Protein 4PW0 (pdb70)

Solvent-accessible surface area: 11228 Å² total

Foldseek 3Di:
DALQPFAWDWDAFPRKIKTKTKAADADQAEEEEADAQQDDSLLDQRLQRRLQNPVHIYMYIDFDQFWPIYDFAAQALVVLVRVVRVCVRVVRDEYAYEAAASGLANVLVCVPRVSHAEYEYALYFAFAAPLLLCVVVLVVVCVDDDLVSQCSQWAFDDPLTSVLSVVRVVSSVSNDPNDTGTTDPRNNNSSSSHSSNSRHPDDPDFLQPNAHAYEYEFEPEASHPVRSVVSVVRHPHYDYDYHYRTYSNRCSSPVVVVSVVVSCVVVPD

Structure (mmCIF, N/CA/C/O backbone):
data_4PW0
#
_entry.id   4PW0
#
_cell.length_a   110.380
_cell.length_b   110.380
_cell.length_c   59.184
_cell.angle_alpha   90.000
_cell.angle_beta   90.000
_cell.angle_gamma   120.000
#
_symmetry.space_group_name_H-M   'P 62'
#
loop_
_entity.id
_entity.type
_entity.pdbx_description
1 polymer 'Alpha/beta hydrolase fold protein'
2 non-polymer 'CHLORIDE ION'
3 water water
#
loop_
_atom_site.group_PDB
_atom_site.id
_atom_site.type_symbol
_atom_site.label_atom_id
_atom_site.label_alt_id
_atom_site.label_comp_id
_atom_site.label_asym_id
_atom_site.label_entity_id
_atom_site.label_seq_id
_atom_site.pdbx_PDB_ins_code
_atom_site.Cartn_x
_atom_site.Cartn_y
_atom_site.Cartn_z
_atom_site.occupancy
_atom_site.B_iso_or_equiv
_atom_site.auth_seq_id
_atom_site.auth_comp_id
_atom_site.auth_asym_id
_atom_site.auth_atom_id
_atom_site.pdbx_PDB_model_num
ATOM 1 N N A ASN A 1 9 ? 72.217 30.252 18.839 0.60 46.55 6 ASN A N 1
ATOM 2 N N B ASN A 1 9 ? 71.589 30.494 18.388 0.40 41.72 6 ASN A N 1
ATOM 3 C CA A ASN A 1 9 ? 70.909 30.339 19.525 0.60 34.38 6 ASN A CA 1
ATOM 4 C CA B ASN A 1 9 ? 70.896 30.182 19.668 0.40 35.69 6 ASN A CA 1
ATOM 5 C C . ASN A 1 9 ? 70.985 31.326 20.699 1.00 32.63 6 ASN A C 1
ATOM 6 O O . ASN A 1 9 ? 72.015 31.483 21.397 1.00 31.12 6 ASN A O 1
ATOM 15 N N . ASP A 1 10 ? 69.891 32.035 20.861 1.00 32.67 7 ASP A N 1
ATOM 16 C CA . ASP A 1 10 ? 69.769 32.979 21.943 1.00 27.04 7 ASP A CA 1
ATOM 17 C C . ASP A 1 10 ? 68.935 32.393 23.058 1.00 22.47 7 ASP A C 1
ATOM 18 O O . ASP A 1 10 ? 68.538 31.225 23.040 1.00 21.61 7 ASP A O 1
ATOM 23 N N . HIS A 1 11 ? 68.708 33.196 24.107 1.00 19.30 8 HIS A N 1
ATOM 24 C CA . HIS A 1 11 ? 68.024 32.663 25.252 1.00 19.29 8 HIS A CA 1
ATOM 25 C C . HIS A 1 11 ? 66.635 32.112 24.902 1.00 18.75 8 HIS A C 1
ATOM 26 O O . HIS A 1 11 ? 66.206 31.059 25.371 1.00 19.98 8 HIS A O 1
ATOM 33 N N . ALA A 1 12 ? 65.882 32.836 24.071 1.00 20.18 9 ALA A N 1
ATOM 34 C CA . ALA A 1 12 ? 64.531 32.424 23.756 1.00 21.68 9 ALA A CA 1
ATOM 35 C C . ALA A 1 12 ? 64.489 31.162 22.888 1.00 20.82 9 ALA A C 1
ATOM 36 O O . ALA A 1 12 ? 63.561 30.395 23.021 1.00 22.97 9 ALA A O 1
ATOM 38 N N . THR A 1 13 ? 65.508 30.956 22.035 1.00 20.66 10 THR A N 1
ATOM 39 C CA . THR A 1 13 ? 65.447 29.892 21.029 1.00 21.46 10 THR A CA 1
ATOM 40 C C . THR A 1 13 ? 66.305 28.669 21.312 1.00 22.52 10 THR A C 1
ATOM 41 O O . THR A 1 13 ? 66.079 27.616 20.699 1.00 24.35 10 THR A O 1
ATOM 45 N N . ALA A 1 14 ? 67.253 28.746 22.250 1.00 21.79 11 ALA A N 1
ATOM 46 C CA . ALA A 1 14 ? 68.139 27.616 22.489 1.00 22.42 11 ALA A CA 1
ATOM 47 C C . ALA A 1 14 ? 67.306 26.410 22.998 1.00 21.51 11 ALA A C 1
ATOM 48 O O . ALA A 1 14 ? 66.585 26.518 23.967 1.00 22.31 11 ALA A O 1
ATOM 50 N N . PRO A 1 15 ? 67.428 25.208 22.350 1.00 22.05 12 PRO A N 1
ATOM 51 C CA . PRO A 1 15 ? 66.620 24.115 22.805 1.00 22.56 12 PRO A CA 1
ATOM 52 C C . PRO A 1 15 ? 67.132 23.591 24.123 1.00 22.91 12 PRO A C 1
ATOM 53 O O . PRO A 1 15 ? 68.356 23.636 24.372 1.00 25.72 12 PRO A O 1
ATOM 57 N N . THR A 1 16 ? 66.219 23.064 24.924 1.00 23.22 13 THR A N 1
ATOM 58 C CA . THR A 1 16 ? 66.615 22.321 26.098 1.00 22.92 13 THR A CA 1
ATOM 59 C C . THR A 1 16 ? 67.199 20.978 25.628 1.00 26.30 13 THR A C 1
ATOM 60 O O . THR A 1 16 ? 66.570 20.224 24.890 1.00 31.11 13 THR A O 1
ATOM 64 N N . GLN A 1 17 ? 68.435 20.734 26.028 1.00 24.06 14 GLN A N 1
ATOM 65 C CA . GLN A 1 17 ? 69.175 19.519 25.735 1.00 24.12 14 GLN A CA 1
ATOM 66 C C . GLN A 1 17 ? 69.305 18.674 26.990 1.00 27.01 14 GLN A C 1
ATOM 67 O O . GLN A 1 17 ? 69.099 19.155 28.116 1.00 24.66 14 GLN A O 1
ATOM 73 N N . TYR A 1 18 ? 69.601 17.398 26.796 1.00 25.63 15 TYR A N 1
ATOM 74 C CA . TYR A 1 18 ? 69.656 16.467 27.892 1.00 26.04 15 TYR A CA 1
ATOM 75 C C . TYR A 1 18 ? 70.878 15.606 27.717 1.00 27.06 15 TYR A C 1
ATOM 76 O O . TYR A 1 18 ? 71.244 15.208 26.578 1.00 30.76 15 TYR A O 1
ATOM 85 N N . ILE A 1 19 ? 71.518 15.301 28.835 1.00 25.90 16 ILE A N 1
ATOM 86 C CA . ILE A 1 19 ? 72.663 14.388 28.853 1.00 26.20 16 ILE A CA 1
ATOM 87 C C . ILE A 1 19 ? 72.581 13.466 30.056 1.00 26.91 16 ILE A C 1
ATOM 88 O O . ILE A 1 19 ? 72.326 13.914 31.184 1.00 26.12 16 ILE A O 1
ATOM 93 N N . GLU A 1 20 ? 72.743 12.159 29.804 1.00 27.90 17 GLU A N 1
ATOM 94 C CA A GLU A 1 20 ? 72.655 11.149 30.843 0.50 28.51 17 GLU A CA 1
ATOM 95 C CA B GLU A 1 20 ? 72.656 11.177 30.877 0.50 27.98 17 GLU A CA 1
ATOM 96 C C . GLU A 1 20 ? 74.058 10.895 31.383 1.00 27.56 17 GLU A C 1
ATOM 97 O O . GLU A 1 20 ? 74.998 10.632 30.600 1.00 32.13 17 GLU A O 1
ATOM 108 N N . VAL A 1 21 ? 74.207 10.999 32.709 1.00 27.96 18 VAL A N 1
ATOM 109 C CA . VAL A 1 21 ? 75.508 10.933 33.390 1.00 29.43 18 VAL A CA 1
ATOM 110 C C . VAL A 1 21 ? 75.357 10.140 34.693 1.00 30.18 18 VAL A C 1
ATOM 111 O O . VAL A 1 21 ? 74.611 10.561 35.574 1.00 30.00 18 VAL A O 1
ATOM 115 N N . ASN A 1 22 ? 75.982 8.969 34.820 1.00 33.38 19 ASN A N 1
ATOM 116 C CA A ASN A 1 22 ? 75.958 8.249 36.101 0.60 35.57 19 ASN A CA 1
ATOM 117 C CA B ASN A 1 22 ? 75.954 8.213 36.081 0.40 34.83 19 ASN A CA 1
ATOM 118 C C . ASN A 1 22 ? 74.523 8.095 36.644 1.00 33.78 19 ASN A C 1
ATOM 119 O O . ASN A 1 22 ? 74.269 8.308 37.848 1.00 33.80 19 ASN A O 1
ATOM 128 N N . GLY A 1 23 ? 73.577 7.761 35.760 1.00 33.55 20 GLY A N 1
ATOM 129 C CA . GLY A 1 23 ? 72.191 7.538 36.137 1.00 32.85 20 GLY A CA 1
ATOM 130 C C . GLY A 1 23 ? 71.293 8.775 36.310 1.00 29.86 20 GLY A C 1
ATOM 131 O O . GLY A 1 23 ? 70.173 8.665 36.748 1.00 31.28 20 GLY A O 1
ATOM 132 N N . THR A 1 24 ? 71.793 9.956 35.992 1.00 26.92 21 THR A N 1
ATOM 133 C CA . THR A 1 24 ? 71.016 11.193 36.122 1.00 26.79 21 THR A CA 1
ATOM 134 C C . THR A 1 24 ? 70.914 11.857 34.735 1.00 23.48 21 THR A C 1
ATOM 135 O O . THR A 1 24 ? 71.935 11.981 34.011 1.00 27.09 21 THR A O 1
ATOM 139 N N . ARG A 1 25 ? 69.718 12.334 34.403 1.00 25.07 22 ARG A N 1
ATOM 140 C CA A ARG A 1 25 ? 69.486 13.114 33.188 0.60 24.30 22 ARG A CA 1
ATOM 141 C CA B ARG A 1 25 ? 69.484 13.112 33.190 0.40 24.52 22 ARG A CA 1
ATOM 142 C C . ARG A 1 25 ? 69.612 14.584 33.568 1.00 23.18 22 ARG A C 1
ATOM 143 O O . ARG A 1 25 ? 68.822 15.063 34.374 1.00 26.99 22 ARG A O 1
ATOM 158 N N . TYR A 1 26 ? 70.622 15.263 33.034 1.00 23.20 23 TYR A N 1
ATOM 159 C CA . TYR A 1 26 ? 70.807 16.719 33.223 1.00 20.66 23 TYR A CA 1
ATOM 160 C C . TYR A 1 26 ? 70.244 17.480 32.042 1.00 21.89 23 TYR A C 1
ATOM 161 O O . TYR A 1 26 ? 70.611 17.199 30.887 1.00 23.59 23 TYR A O 1
ATOM 170 N N . ALA A 1 27 ? 69.382 18.455 32.348 1.00 20.39 24 ALA A N 1
ATOM 171 C CA . ALA A 1 27 ? 68.841 19.370 31.381 1.00 20.92 24 ALA A CA 1
ATOM 172 C C . ALA A 1 27 ? 69.720 20.641 31.310 1.00 20.00 24 ALA A C 1
ATOM 173 O O . ALA A 1 27 ? 70.143 21.192 32.337 1.00 20.25 24 ALA A O 1
ATOM 175 N N . TYR A 1 28 ? 69.981 21.112 30.090 1.00 18.62 25 TYR A N 1
ATOM 176 C CA . TYR A 1 28 ? 70.828 22.262 29.901 1.00 18.70 25 TYR A CA 1
ATOM 177 C C . TYR A 1 28 ? 70.537 22.943 28.590 1.00 21.03 25 TYR A C 1
ATOM 178 O O . TYR A 1 28 ? 69.828 22.400 27.721 1.00 21.79 25 TYR A O 1
ATOM 187 N N . ARG A 1 29 ? 71.062 24.134 28.466 1.00 19.77 26 ARG A N 1
ATOM 188 C CA . ARG A 1 29 ? 71.068 24.888 27.214 1.00 19.90 26 ARG A CA 1
ATOM 189 C C . ARG A 1 29 ? 72.425 25.480 26.945 1.00 21.10 26 ARG A C 1
ATOM 190 O O . ARG A 1 29 ? 73.179 25.835 27.860 1.00 21.61 26 ARG A O 1
ATOM 198 N N . SER A 1 30 ? 72.764 25.575 25.672 1.00 21.25 27 SER A N 1
ATOM 199 C CA . SER A 1 30 ? 74.009 26.155 25.226 1.00 21.09 27 SER A CA 1
ATOM 200 C C . SER A 1 30 ? 73.686 27.345 24.338 1.00 23.23 27 SER A C 1
ATOM 201 O O . SER A 1 30 ? 72.939 27.226 23.342 1.00 24.95 27 SER A O 1
ATOM 204 N N . LEU A 1 31 ? 74.166 28.510 24.752 1.00 21.47 28 LEU A N 1
ATOM 205 C CA . LEU A 1 31 ? 73.943 29.742 24.037 1.00 22.82 28 LEU A CA 1
ATOM 206 C C . LEU A 1 31 ? 75.194 30.232 23.404 1.00 22.18 28 LEU A C 1
ATOM 207 O O . LEU A 1 31 ? 76.313 29.999 23.874 1.00 24.94 28 LEU A O 1
ATOM 212 N N . GLY A 1 32 ? 74.996 30.977 22.307 1.00 26.08 29 GLY A N 1
ATOM 213 C CA . GLY A 1 32 ? 76.141 31.501 21.575 1.00 27.34 29 GLY A CA 1
ATOM 214 C C . GLY A 1 32 ? 76.796 30.441 20.695 1.00 29.27 29 GLY A C 1
ATOM 215 O O . GLY A 1 32 ? 76.375 29.276 20.642 1.00 28.96 29 GLY A O 1
ATOM 216 N N . ALA A 1 33 ? 77.862 30.862 20.043 1.00 30.19 30 ALA A N 1
ATOM 217 C CA . ALA A 1 33 ? 78.701 29.963 19.258 1.00 32.32 30 ALA A CA 1
ATOM 218 C C . ALA A 1 33 ? 79.619 29.162 20.163 1.00 32.80 30 ALA A C 1
ATOM 219 O O . ALA A 1 33 ? 80.143 29.699 21.126 1.00 35.39 30 ALA A O 1
ATOM 221 N N . PRO A 1 34 ? 79.824 27.872 19.855 1.00 33.10 31 PRO A N 1
ATOM 222 C CA . PRO A 1 34 ? 80.817 27.112 20.608 1.00 31.98 31 PRO A CA 1
ATOM 223 C C . PRO A 1 34 ? 82.164 27.822 20.689 1.00 36.94 31 PRO A C 1
ATOM 224 O O . PRO A 1 34 ? 82.584 28.460 19.722 1.00 39.97 31 PRO A O 1
ATOM 228 N N . SER A 1 35 ? 82.819 27.741 21.855 1.00 34.87 32 SER A N 1
ATOM 229 C CA . SER A 1 35 ? 84.095 28.421 22.076 1.00 33.94 32 SER A CA 1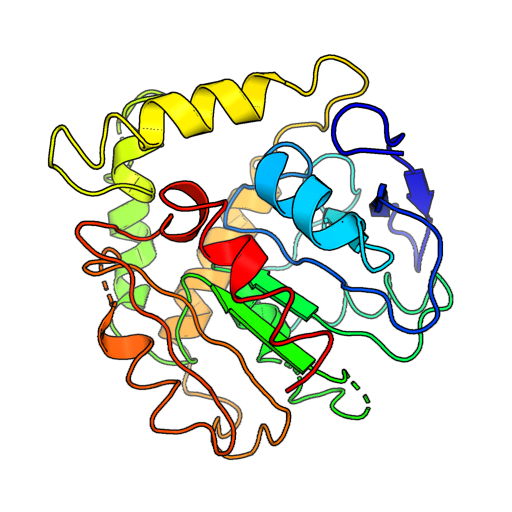
ATOM 230 C C . SER A 1 35 ? 84.986 27.582 22.980 1.00 31.07 32 SER A C 1
ATOM 231 O O . SER A 1 35 ? 84.529 26.651 23.648 1.00 30.52 32 SER A O 1
ATOM 234 N N . ASP A 1 36 ? 86.265 27.917 22.996 1.00 29.70 33 ASP A N 1
ATOM 235 C CA . ASP A 1 36 ? 87.255 27.083 23.672 1.00 36.25 33 ASP A CA 1
ATOM 236 C C . ASP A 1 36 ? 87.164 27.131 25.189 1.00 34.06 33 ASP A C 1
ATOM 237 O O . ASP A 1 36 ? 87.506 26.163 25.862 1.00 37.50 33 ASP A O 1
ATOM 242 N N . ILE A 1 37 ? 86.722 28.265 25.721 1.00 28.66 34 ILE A N 1
ATOM 243 C CA . ILE A 1 37 ? 86.590 28.436 27.176 1.00 26.55 34 ILE A CA 1
ATOM 244 C C . ILE A 1 37 ? 85.158 28.929 27.437 1.00 25.08 34 ILE A C 1
ATOM 245 O O . ILE A 1 37 ? 84.899 30.142 27.460 1.00 26.87 34 ILE A O 1
ATOM 250 N N . PRO A 1 38 ? 84.230 27.985 27.610 1.00 22.75 35 PRO A N 1
ATOM 251 C CA . PRO A 1 38 ? 82.842 28.378 27.826 1.00 21.36 35 PRO A CA 1
ATOM 252 C C . PRO A 1 38 ? 82.670 28.988 29.245 1.00 20.06 35 PRO A C 1
ATOM 253 O O . PRO A 1 38 ? 83.513 28.779 30.128 1.00 21.14 35 PRO A O 1
ATOM 257 N N . LEU A 1 39 ? 81.551 29.702 29.416 1.00 19.23 36 LEU A N 1
ATOM 258 C CA . LEU A 1 39 ? 81.138 30.209 30.731 1.00 18.45 36 LEU A CA 1
ATOM 259 C C . LEU A 1 39 ? 80.018 29.300 31.204 1.00 18.03 36 LEU A C 1
ATOM 260 O O . LEU A 1 39 ? 78.951 29.209 30.561 1.00 19.96 36 LEU A O 1
ATOM 265 N N . ILE A 1 40 ? 80.244 28.637 32.324 1.00 17.31 37 ILE A N 1
ATOM 266 C CA A ILE A 1 40 ? 79.228 27.774 32.947 0.60 17.80 37 ILE A CA 1
ATOM 267 C CA B ILE A 1 40 ? 79.207 27.805 32.910 0.40 17.75 37 ILE A CA 1
ATOM 268 C C . ILE A 1 40 ? 78.540 28.566 34.077 1.00 16.52 37 ILE A C 1
ATOM 269 O O . ILE A 1 40 ? 79.210 29.129 34.930 1.00 16.36 37 ILE A O 1
ATOM 278 N N . CYS A 1 41 ? 77.224 28.584 34.051 1.00 16.89 38 CYS A N 1
ATOM 279 C CA . CYS A 1 41 ? 76.399 29.390 34.944 1.00 16.04 38 CYS A CA 1
ATOM 280 C C . CYS A 1 41 ? 75.671 28.530 35.952 1.00 16.49 38 CYS A C 1
ATOM 281 O O . CYS A 1 41 ? 75.108 27.480 35.606 1.00 18.06 38 CYS A O 1
ATOM 284 N N . PHE A 1 42 ? 75.645 28.985 37.194 1.00 15.82 39 PHE A N 1
ATOM 285 C CA . PHE A 1 42 ? 75.110 28.256 38.335 1.00 15.92 39 PHE A CA 1
ATOM 286 C C . PHE A 1 42 ? 74.026 29.075 39.007 1.00 15.69 39 PHE A C 1
ATOM 287 O O . PHE A 1 42 ? 74.267 30.204 39.416 1.00 15.73 39 PHE A O 1
ATOM 295 N N . GLN A 1 43 ? 72.844 28.496 39.079 1.00 14.96 40 GLN A N 1
ATOM 296 C CA . GLN A 1 43 ? 71.600 29.240 39.370 1.00 15.56 40 GLN A CA 1
ATOM 297 C C . GLN A 1 43 ? 71.310 29.483 40.854 1.00 14.68 40 GLN A C 1
ATOM 298 O O . GLN A 1 43 ? 71.875 28.831 41.747 1.00 1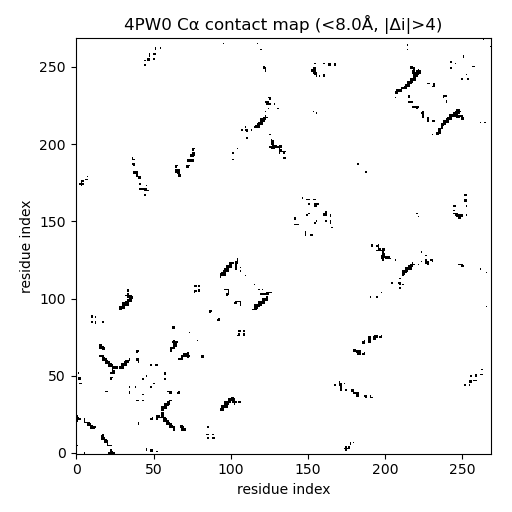6.24 40 GLN A O 1
ATOM 304 N N . HIS A 1 44 ? 70.410 30.434 41.105 1.00 14.79 41 HIS A N 1
ATOM 305 C CA . HIS A 1 44 ? 69.937 30.751 42.457 1.00 15.10 41 HIS A CA 1
ATOM 306 C C . HIS A 1 44 ? 68.962 29.787 43.067 1.00 18.67 41 HIS A C 1
ATOM 307 O O . HIS A 1 44 ? 68.482 28.883 42.390 1.00 18.71 41 HIS A O 1
ATOM 314 N N . PHE A 1 45 ? 68.566 30.054 44.330 1.00 18.97 42 PHE A N 1
ATOM 315 C CA . PHE A 1 45 ? 67.577 29.229 45.119 1.00 18.01 42 PHE A CA 1
ATOM 316 C C . PHE A 1 45 ? 66.216 29.183 44.459 1.00 18.10 42 PHE A C 1
ATOM 317 O O . PHE A 1 45 ? 65.595 30.190 44.261 1.00 18.01 42 PHE A O 1
ATOM 325 N N . THR A 1 46 ? 65.777 27.977 44.140 1.00 16.68 43 THR A N 1
ATOM 326 C CA . THR A 1 46 ? 64.525 27.638 43.442 1.00 17.03 43 THR A CA 1
ATOM 327 C C . THR A 1 46 ? 64.569 27.920 41.941 1.00 16.32 43 THR A C 1
ATOM 328 O O . THR A 1 46 ? 63.611 27.574 41.246 1.00 18.86 43 THR A O 1
ATOM 332 N N . GLY A 1 47 ? 65.623 28.533 41.434 1.00 15.53 44 GLY A N 1
ATOM 333 C CA . GLY A 1 47 ? 65.644 28.912 40.014 1.00 15.91 44 GLY A CA 1
ATOM 334 C C . GLY A 1 47 ? 65.834 27.746 39.091 1.00 16.51 44 GLY A C 1
ATOM 335 O O . GLY A 1 47 ? 66.536 26.790 39.411 1.00 17.74 44 GLY A O 1
ATOM 336 N N . THR A 1 48 ? 65.250 27.882 37.912 1.00 16.31 45 THR A N 1
ATOM 337 C CA . THR A 1 48 ? 65.398 26.905 36.818 1.00 17.19 45 THR A CA 1
ATOM 338 C C . THR A 1 48 ? 66.015 27.601 35.628 1.00 15.83 45 THR A C 1
ATOM 339 O O . THR A 1 48 ? 66.496 28.723 35.713 1.00 16.75 45 THR A O 1
ATOM 343 N N . LEU A 1 49 ? 66.059 26.906 34.488 1.00 16.45 46 LEU A N 1
ATOM 344 C CA . LEU A 1 49 ? 66.674 27.462 33.334 1.00 17.08 46 LEU A CA 1
ATOM 345 C C . LEU A 1 49 ? 66.055 28.813 32.925 1.00 18.82 46 LEU A C 1
ATOM 346 O O . LEU A 1 49 ? 66.765 29.707 32.418 1.00 18.58 46 LEU A O 1
ATOM 351 N N . ASP A 1 50 ? 64.739 28.939 33.173 1.00 18.25 47 ASP A N 1
ATOM 352 C CA A ASP A 1 50 ? 63.919 30.065 32.773 0.60 19.57 47 ASP A CA 1
ATOM 353 C CA B ASP A 1 50 ? 64.175 30.225 32.689 0.40 18.97 47 ASP A CA 1
ATOM 354 C C . ASP A 1 50 ? 64.005 31.285 33.742 1.00 17.54 47 ASP A C 1
ATOM 355 O O . ASP A 1 50 ? 63.378 32.327 33.502 1.00 19.75 47 ASP A O 1
ATOM 364 N N . ASN A 1 51 ? 64.753 31.109 34.841 1.00 16.66 48 ASN A N 1
ATOM 365 C CA . ASN A 1 51 ? 64.989 32.236 35.777 1.00 15.63 48 ASN A CA 1
ATOM 366 C C . ASN A 1 51 ? 66.209 33.043 35.423 1.00 16.23 48 ASN A C 1
ATOM 367 O O . ASN A 1 51 ? 66.474 34.094 36.015 1.00 17.91 48 ASN A O 1
ATOM 372 N N . TRP A 1 52 ? 67.015 32.583 34.446 1.00 15.21 49 TRP A N 1
ATOM 373 C CA . TRP A 1 52 ? 68.094 33.394 33.925 1.00 16.10 49 TRP A CA 1
ATOM 374 C C . TRP A 1 52 ? 67.552 34.581 33.133 1.00 16.96 49 TRP A C 1
ATOM 375 O O . TRP A 1 52 ? 66.620 34.417 32.333 1.00 18.94 49 TRP A O 1
ATOM 386 N N . ASP A 1 53 ? 68.172 35.739 33.305 1.00 15.92 50 ASP A N 1
ATOM 387 C CA . ASP A 1 53 ? 67.760 36.961 32.626 1.00 16.98 50 ASP A CA 1
ATOM 388 C C . ASP A 1 53 ? 68.279 36.883 31.195 1.00 16.65 50 ASP A C 1
ATOM 389 O O . ASP A 1 53 ? 69.489 36.809 30.975 1.00 16.69 50 ASP A O 1
ATOM 394 N N . PRO A 1 54 ? 67.338 36.902 30.209 1.00 16.48 51 PRO A N 1
ATOM 395 C CA . PRO A 1 54 ? 67.819 36.873 28.823 1.00 18.12 51 PRO A CA 1
ATOM 396 C C . PRO A 1 54 ? 68.743 38.012 28.426 1.00 18.42 51 PRO A C 1
ATOM 397 O O . PRO A 1 54 ? 69.646 37.806 27.620 1.00 19.77 51 PRO A O 1
ATOM 401 N N . LEU A 1 55 ? 68.620 39.192 29.046 1.00 17.88 52 LEU A N 1
ATOM 402 C CA . LEU A 1 55 ? 69.592 40.226 28.723 1.00 18.96 52 LEU A CA 1
ATOM 403 C C . LEU A 1 55 ? 71.012 39.841 29.091 1.00 19.75 52 LEU A C 1
ATOM 404 O O . LEU A 1 55 ? 71.974 40.186 28.417 1.00 20.46 52 LEU A O 1
ATOM 409 N N . ILE A 1 56 ? 71.133 39.107 30.205 1.00 17.67 53 ILE A N 1
ATOM 410 C CA . ILE A 1 56 ? 72.431 38.714 30.671 1.00 18.58 53 ILE A CA 1
ATOM 411 C C . ILE A 1 56 ? 72.976 37.536 29.887 1.00 17.75 53 ILE A C 1
ATOM 412 O O . ILE A 1 56 ? 74.135 37.552 29.426 1.00 18.38 53 ILE A O 1
ATOM 417 N N . THR A 1 57 ? 72.132 36.524 29.690 1.00 17.01 54 THR A N 1
ATOM 418 C CA . THR A 1 57 ? 72.638 35.373 28.956 1.00 17.45 54 THR A CA 1
ATOM 419 C C . THR A 1 57 ? 72.847 35.682 27.465 1.00 18.28 54 THR A C 1
ATOM 420 O O . THR A 1 57 ? 73.855 35.234 26.914 1.00 19.54 54 THR A O 1
ATOM 424 N N . ASN A 1 58 ? 71.976 36.495 26.871 1.00 17.92 55 ASN A N 1
ATOM 425 C CA . ASN A 1 58 ? 72.239 36.944 25.507 1.00 19.76 55 ASN A CA 1
ATOM 426 C C . ASN A 1 58 ? 73.489 37.826 25.437 1.00 20.57 55 ASN A C 1
ATOM 427 O O . ASN A 1 58 ? 74.334 37.689 24.532 1.00 23.35 55 ASN A O 1
ATOM 432 N N . GLY A 1 59 ? 73.610 38.764 26.378 1.00 19.03 56 GLY A N 1
ATOM 433 C CA . GLY A 1 59 ? 74.741 39.644 26.352 1.00 20.22 56 GLY A CA 1
ATOM 434 C C . GLY A 1 59 ? 76.096 38.959 26.494 1.00 20.28 56 GLY A C 1
ATOM 435 O O . GLY A 1 59 ? 77.068 39.259 25.779 1.00 22.69 56 GLY A O 1
ATOM 436 N N . LEU A 1 60 ? 76.187 38.010 27.431 1.00 19.09 57 LEU A N 1
ATOM 437 C CA . LEU A 1 60 ? 77.429 37.328 27.639 1.00 19.45 57 LEU A CA 1
ATOM 438 C C . LEU A 1 60 ? 77.713 36.270 26.558 1.00 22.44 57 LEU A C 1
ATOM 439 O O . LEU A 1 60 ? 78.879 35.999 26.294 1.00 24.63 57 LEU A O 1
ATOM 444 N N . SER A 1 61 ? 76.680 35.722 25.937 1.00 20.44 58 SER A N 1
ATOM 445 C CA . SER A 1 61 ? 76.884 34.709 24.894 1.00 22.92 58 SER A CA 1
ATOM 446 C C . SER A 1 61 ? 77.265 35.310 23.542 1.00 24.29 58 SER A C 1
ATOM 447 O O . SER A 1 61 ? 77.590 34.557 22.619 1.00 26.28 58 SER A O 1
ATOM 450 N N . LYS A 1 62 ? 77.271 36.639 23.417 1.00 24.23 59 LYS A N 1
ATOM 451 C CA . LYS A 1 62 ? 77.831 37.255 22.222 1.00 25.33 59 LYS A CA 1
ATOM 452 C C . LYS A 1 62 ? 79.324 36.968 22.048 1.00 25.67 59 LYS A C 1
ATOM 453 O O . LYS A 1 62 ? 79.846 36.906 20.923 1.00 32.73 59 LYS A O 1
ATOM 459 N N . GLY A 1 63 ? 80.017 36.805 23.149 1.00 26.62 60 GLY A N 1
ATOM 460 C CA . GLY A 1 63 ? 81.440 36.676 23.138 1.00 26.86 60 GLY A CA 1
ATOM 461 C C . GLY A 1 63 ? 82.031 35.361 23.579 1.00 25.45 60 GLY A C 1
ATOM 462 O O . GLY A 1 63 ? 83.248 35.240 23.628 1.00 26.96 60 GLY A O 1
ATOM 463 N N . ARG A 1 64 ? 81.175 34.402 23.934 1.00 26.61 61 ARG A N 1
ATOM 464 C CA . ARG A 1 64 ? 81.604 33.083 24.377 1.00 25.12 61 ARG A CA 1
ATOM 465 C C . ARG A 1 64 ? 80.412 32.157 24.374 1.00 22.97 61 ARG A C 1
ATOM 466 O O . ARG A 1 64 ? 79.255 32.584 24.404 1.00 24.62 61 ARG A O 1
ATOM 474 N N . GLN A 1 65 ? 80.710 30.862 24.395 1.00 23.80 62 GLN A N 1
ATOM 475 C CA . GLN A 1 65 ? 79.678 29.862 24.611 1.00 23.61 62 GLN A CA 1
ATOM 476 C C . GLN A 1 65 ? 79.259 29.965 26.078 1.00 22.17 62 GLN A C 1
ATOM 477 O O . GLN A 1 65 ? 80.142 30.002 26.952 1.00 22.45 62 GLN A O 1
ATOM 483 N N . LEU A 1 66 ? 77.968 29.905 26.322 1.00 20.43 63 LEU A N 1
ATOM 484 C CA . LEU A 1 66 ? 77.426 29.995 27.671 1.00 20.99 63 LEU A CA 1
ATOM 485 C C . LEU A 1 66 ? 76.536 28.793 27.915 1.00 22.31 63 LEU A C 1
ATOM 486 O O . LEU A 1 66 ? 75.638 28.495 27.115 1.00 23.89 63 LEU A O 1
ATOM 491 N N . ILE A 1 67 ? 76.781 28.081 29.009 1.00 19.27 64 ILE A N 1
ATOM 492 C CA . ILE A 1 67 ? 76.005 26.931 29.385 1.00 19.25 64 ILE A CA 1
ATOM 493 C C . ILE A 1 67 ? 75.213 27.273 30.645 1.00 18.91 64 ILE A C 1
ATOM 494 O O . ILE A 1 67 ? 75.784 27.696 31.656 1.00 18.92 64 ILE A O 1
ATOM 499 N N . ILE A 1 68 ? 73.907 27.117 30.551 1.00 19.00 65 ILE A N 1
ATOM 500 C CA . ILE A 1 68 ? 73.001 27.137 31.696 1.00 17.37 65 ILE A CA 1
ATOM 501 C C . ILE A 1 68 ? 72.487 25.735 31.894 1.00 17.37 65 ILE A C 1
ATOM 502 O O . ILE A 1 68 ? 72.255 25.001 30.899 1.00 19.56 65 ILE A O 1
ATOM 507 N N . PHE A 1 69 ? 72.347 25.302 33.127 1.00 16.88 66 PHE A N 1
ATOM 508 C CA . PHE A 1 69 ? 71.920 23.948 33.424 1.00 17.99 66 PHE A CA 1
ATOM 509 C C . PHE A 1 69 ? 71.102 23.842 34.671 1.00 18.04 66 PHE A C 1
ATOM 510 O O . PHE A 1 69 ? 71.238 24.672 35.590 1.00 17.49 66 PHE A O 1
ATOM 518 N N . ASP A 1 70 ? 70.302 22.782 34.761 1.00 17.58 67 ASP A N 1
ATOM 519 C CA . ASP A 1 70 ? 69.642 22.407 35.981 1.00 17.34 67 ASP A CA 1
ATOM 520 C C . ASP A 1 70 ? 70.495 21.371 36.694 1.00 18.70 67 ASP A C 1
ATOM 521 O O . ASP A 1 70 ? 70.811 20.284 36.133 1.00 18.97 67 ASP A O 1
ATOM 526 N N . ASN A 1 71 ? 70.929 21.669 37.901 1.00 17.68 68 ASN A N 1
ATOM 527 C CA . ASN A 1 71 ? 71.655 20.693 38.692 1.00 18.02 68 ASN A CA 1
ATOM 528 C C . ASN A 1 71 ? 70.700 19.516 39.058 1.00 18.12 68 ASN A C 1
ATOM 529 O O . ASN A 1 71 ? 69.496 19.580 38.845 1.00 18.47 68 ASN A O 1
ATOM 534 N N . LYS A 1 72 ? 71.252 18.448 39.658 1.00 18.68 69 LYS A N 1
ATOM 535 C CA . LYS A 1 72 ? 70.539 17.207 39.889 1.00 19.41 69 LYS A CA 1
ATOM 536 C C . LYS A 1 72 ? 69.238 17.486 40.641 1.00 19.41 69 LYS A C 1
ATOM 537 O O . LYS A 1 72 ? 69.201 18.208 41.643 1.00 18.43 69 LYS A O 1
ATOM 543 N N . GLY A 1 73 ? 68.140 16.961 40.103 1.00 18.79 70 GLY A N 1
ATOM 544 C CA . GLY A 1 73 ? 66.834 17.077 40.693 1.00 19.95 70 GLY A CA 1
ATOM 545 C C . GLY A 1 73 ? 66.053 18.351 40.434 1.00 19.13 70 GLY A C 1
ATOM 546 O O . GLY A 1 73 ? 64.891 18.446 40.777 1.00 20.68 70 GLY A O 1
ATOM 547 N N . VAL A 1 74 ? 66.728 19.347 39.898 1.00 18.42 71 VAL A N 1
ATOM 548 C CA . VAL A 1 74 ? 66.105 20.666 39.694 1.00 18.09 71 VAL A CA 1
ATOM 549 C C . VAL A 1 74 ? 65.417 20.698 38.329 1.00 19.11 71 VAL A C 1
ATOM 550 O O . VAL A 1 74 ? 66.042 20.414 37.323 1.00 19.88 71 VAL A O 1
ATOM 554 N N . GLY A 1 75 ? 64.146 21.085 38.291 1.00 20.09 72 GLY A N 1
ATOM 555 C CA . GLY A 1 75 ? 63.471 21.312 37.012 1.00 23.74 72 GLY A CA 1
ATOM 556 C C . GLY A 1 75 ? 63.445 20.023 36.203 1.00 22.32 72 GLY A C 1
ATOM 557 O O . GLY A 1 75 ? 63.159 18.941 36.753 1.00 21.52 72 GLY A O 1
ATOM 558 N N . LEU A 1 76 ? 63.842 20.153 34.945 1.00 20.65 73 LEU A N 1
ATOM 559 C CA . LEU A 1 76 ? 63.842 18.986 34.025 1.00 21.81 73 LEU A CA 1
ATOM 560 C C . LEU A 1 76 ? 65.012 18.023 34.261 1.00 21.63 73 LEU A C 1
ATOM 561 O O . LEU A 1 76 ? 65.064 16.953 33.631 1.00 25.77 73 LEU A O 1
ATOM 566 N N . SER A 1 77 ? 65.963 18.344 35.144 1.00 20.68 74 SER A N 1
ATOM 567 C CA . SER A 1 77 ? 66.943 17.342 35.530 1.00 19.67 74 SER A CA 1
ATOM 568 C C . SER A 1 77 ? 66.346 16.314 36.469 1.00 21.33 74 SER A C 1
ATOM 569 O O . SER A 1 77 ? 65.610 16.615 37.421 1.00 22.46 74 SER A O 1
ATOM 572 N N . SER A 1 78 ? 66.696 15.059 36.235 1.00 22.73 75 SER A N 1
ATOM 573 C CA . SER A 1 78 ? 66.155 13.997 37.066 1.00 23.38 75 SER A CA 1
ATOM 574 C C . SER A 1 78 ? 66.905 13.857 38.402 1.00 21.44 75 SER A C 1
ATOM 575 O O . SER A 1 78 ? 67.945 14.514 38.628 1.00 22.92 75 SER A O 1
ATOM 578 N N . GLY A 1 79 ? 66.399 12.959 39.221 1.00 23.73 76 GLY A N 1
ATOM 579 C CA . GLY A 1 79 ? 67.057 12.567 40.431 1.00 23.15 76 GLY A CA 1
ATOM 580 C C . GLY A 1 79 ? 66.676 13.393 41.659 1.00 22.02 76 GLY A C 1
ATOM 581 O O . GLY A 1 79 ? 65.694 14.154 41.644 1.00 23.41 76 GLY A O 1
ATOM 582 N N . THR A 1 80 ? 67.456 13.201 42.696 1.00 23.11 77 THR A N 1
ATOM 583 C CA . THR A 1 80 ? 67.235 13.733 44.037 1.00 23.32 77 THR A CA 1
ATOM 584 C C . THR A 1 80 ? 68.274 14.823 44.268 1.00 22.37 77 THR A C 1
ATOM 585 O O . THR A 1 80 ? 69.452 14.603 44.116 1.00 21.95 77 THR A O 1
ATOM 589 N N . THR A 1 81 ? 67.818 16.035 44.555 1.00 20.49 78 THR A N 1
ATOM 590 C CA . THR A 1 81 ? 68.752 17.116 44.877 1.00 18.35 78 THR A CA 1
ATOM 591 C C . THR A 1 81 ? 69.387 16.827 46.241 1.00 18.20 78 THR A C 1
ATOM 592 O O . THR A 1 81 ? 68.672 16.571 47.203 1.00 18.94 78 THR A O 1
ATOM 596 N N . PRO A 1 82 ? 70.732 16.889 46.316 1.00 19.13 79 PRO A N 1
ATOM 597 C CA . PRO A 1 82 ? 71.358 16.639 47.639 1.00 19.00 79 PRO A CA 1
ATOM 598 C C . PRO A 1 82 ? 71.265 17.864 48.566 1.00 18.74 79 PRO A C 1
ATOM 599 O O . PRO A 1 82 ? 70.920 18.952 48.100 1.00 19.60 79 PRO A O 1
ATOM 603 N N . ASP A 1 83 ? 71.542 17.656 49.847 1.00 19.34 80 ASP A N 1
ATOM 604 C CA . ASP A 1 83 ? 71.247 18.653 50.863 1.00 19.66 80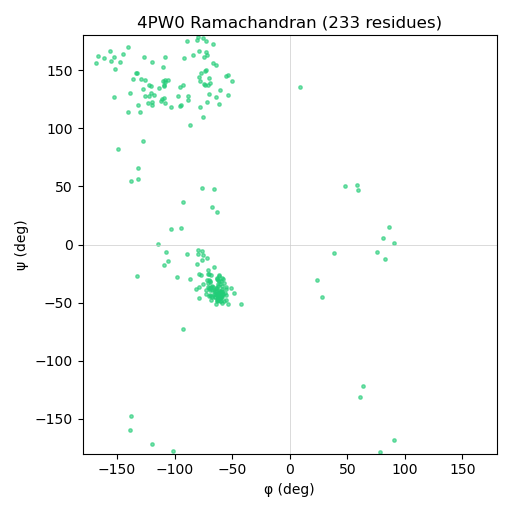 ASP A CA 1
ATOM 605 C C . ASP A 1 83 ? 72.407 19.583 51.220 1.00 17.83 80 ASP A C 1
ATOM 606 O O . ASP A 1 83 ? 72.349 20.275 52.233 1.00 19.51 80 ASP A O 1
ATOM 611 N N . ASN A 1 84 ? 73.450 19.589 50.393 1.00 17.20 81 ASN A N 1
ATOM 612 C CA . ASN A 1 84 ? 74.665 20.314 50.716 1.00 18.21 81 ASN A CA 1
ATOM 613 C C . ASN A 1 84 ? 75.398 20.760 49.454 1.00 16.93 81 ASN A C 1
ATOM 614 O O . ASN A 1 84 ? 75.385 20.086 48.407 1.00 18.20 81 ASN A O 1
ATOM 619 N N . VAL A 1 85 ? 76.115 21.882 49.597 1.00 17.35 82 VAL A N 1
ATOM 620 C CA . VAL A 1 85 ? 76.854 22.471 48.491 1.00 17.79 82 VAL A CA 1
ATOM 621 C C . VAL A 1 85 ? 77.938 21.538 47.948 1.00 17.35 82 VAL A C 1
ATOM 622 O O . VAL A 1 85 ? 78.157 21.494 46.730 1.00 18.00 82 VAL A O 1
ATOM 626 N N . ALA A 1 86 ? 78.645 20.817 48.826 1.00 18.02 83 ALA A N 1
ATOM 627 C CA . ALA A 1 86 ? 79.702 19.977 48.330 1.00 18.93 83 ALA A CA 1
ATOM 628 C C . ALA A 1 86 ? 79.196 18.947 47.331 1.00 19.27 83 ALA A C 1
ATOM 629 O O . ALA A 1 86 ? 79.837 18.712 46.305 1.00 19.50 83 ALA A O 1
ATOM 631 N N . ALA A 1 87 ? 78.069 18.320 47.639 1.00 18.99 84 ALA A N 1
ATOM 632 C CA . ALA A 1 87 ? 77.478 17.349 46.711 1.00 18.71 84 ALA A CA 1
ATOM 633 C C . ALA A 1 87 ? 76.965 17.984 45.426 1.00 19.59 84 ALA A C 1
ATOM 634 O O . ALA A 1 87 ? 77.090 17.447 44.348 1.00 20.11 84 ALA A O 1
ATOM 644 N N . THR A 1 89 ? 78.245 20.499 44.022 1.00 18.44 86 THR A N 1
ATOM 645 C CA . THR A 1 89 ? 79.456 20.786 43.278 1.00 18.76 86 THR A CA 1
ATOM 646 C C . THR A 1 89 ? 79.953 19.514 42.569 1.00 19.12 86 THR A C 1
ATOM 647 O O . THR A 1 89 ? 80.301 19.582 41.400 1.00 19.60 86 THR A O 1
ATOM 651 N N . ALA A 1 90 ? 79.968 18.381 43.285 1.00 19.85 87 ALA A N 1
ATOM 652 C CA . ALA A 1 90 ? 80.365 17.110 42.667 1.00 21.36 87 ALA A CA 1
ATOM 653 C C . ALA A 1 90 ? 79.446 16.735 41.508 1.00 20.37 87 ALA A C 1
ATOM 654 O O . ALA A 1 90 ? 79.897 16.304 40.424 1.00 23.88 87 ALA A O 1
ATOM 656 N N . ASP A 1 91 ? 78.145 16.967 41.702 1.00 19.26 88 ASP A N 1
ATOM 657 C CA . ASP A 1 91 ? 77.165 16.684 40.656 1.00 19.63 88 ASP A CA 1
ATOM 658 C C . ASP A 1 91 ? 77.376 17.580 39.434 1.00 20.53 88 ASP A C 1
ATOM 659 O O . ASP A 1 91 ? 77.382 17.140 38.274 1.00 21.75 88 ASP A O 1
ATOM 664 N N . ALA A 1 92 ? 77.586 18.874 39.676 1.00 19.34 89 ALA A N 1
ATOM 665 C CA . ALA A 1 92 ? 77.852 19.751 38.576 1.00 19.66 89 ALA A CA 1
ATOM 666 C C . ALA A 1 92 ? 79.086 19.345 37.785 1.00 20.46 89 ALA A C 1
ATOM 667 O O . ALA A 1 92 ? 79.118 19.419 36.574 1.00 21.21 89 ALA A O 1
ATOM 669 N N . LEU A 1 93 ? 80.128 18.938 38.491 1.00 20.10 90 LEU A N 1
ATOM 670 C CA . LEU A 1 93 ? 81.344 18.515 37.841 1.00 21.50 90 LEU A CA 1
ATOM 671 C C . LEU A 1 93 ? 81.144 17.268 36.978 1.00 22.09 90 LEU A C 1
ATOM 672 O O . LEU A 1 93 ? 81.701 17.202 35.886 1.00 24.92 90 LEU A O 1
ATOM 677 N N . GLU A 1 94 ? 80.319 16.324 37.428 1.00 22.51 91 GLU A N 1
ATOM 678 C CA A GLU A 1 94 ? 80.069 15.123 36.600 0.70 24.15 91 GLU A CA 1
ATOM 679 C CA B GLU A 1 94 ? 80.054 15.138 36.607 0.30 23.53 91 GLU A CA 1
ATOM 680 C C . GLU A 1 94 ? 79.364 15.546 35.302 1.00 24.25 91 GLU A C 1
ATOM 681 O O . GLU A 1 94 ? 79.659 15.046 34.221 1.00 25.70 91 GLU A O 1
ATOM 692 N N . PHE A 1 95 ? 78.453 16.505 35.399 1.00 21.89 92 PHE A N 1
ATOM 693 C CA . PHE A 1 95 ? 77.747 17.034 34.249 1.00 22.16 92 PHE A CA 1
ATOM 694 C C . PHE A 1 95 ? 78.679 17.729 33.285 1.00 24.00 92 PHE A C 1
ATOM 695 O O . PHE A 1 95 ? 78.647 17.457 32.082 1.00 24.38 92 PHE A O 1
ATOM 703 N N . ILE A 1 96 ? 79.501 18.643 33.789 1.00 21.53 93 ILE A N 1
ATOM 704 C CA . ILE A 1 96 ? 80.347 19.465 32.939 1.00 23.56 93 ILE A CA 1
ATOM 705 C C . ILE A 1 96 ? 81.373 18.561 32.234 1.00 27.38 93 ILE A C 1
ATOM 706 O O . ILE A 1 96 ? 81.628 18.698 31.034 1.00 26.81 93 ILE A O 1
ATOM 711 N N . THR A 1 97 ? 81.925 17.620 33.007 1.00 26.86 94 THR A N 1
ATOM 712 C CA A THR A 1 97 ? 82.901 16.714 32.424 0.60 28.65 94 THR A CA 1
ATOM 713 C CA B THR A 1 97 ? 82.872 16.570 32.553 0.40 26.54 94 THR A CA 1
ATOM 714 C C . THR A 1 97 ? 82.251 15.775 31.388 1.00 29.01 94 THR A C 1
ATOM 715 O O . THR A 1 97 ? 82.899 15.486 30.360 1.00 29.98 94 THR A O 1
ATOM 722 N N . ALA A 1 98 ? 80.986 15.388 31.581 1.00 26.58 95 ALA A N 1
ATOM 723 C CA . ALA A 1 98 ? 80.255 14.576 30.583 1.00 27.16 95 ALA A CA 1
ATOM 724 C C . ALA A 1 98 ? 80.081 15.306 29.260 1.00 29.21 95 ALA A C 1
ATOM 725 O O . ALA A 1 98 ? 80.018 14.672 28.204 1.00 31.46 95 ALA A O 1
ATOM 727 N N . LEU A 1 99 ? 80.002 16.643 29.305 1.00 28.07 96 LEU A N 1
ATOM 728 C CA . LEU A 1 99 ? 79.952 17.441 28.075 1.00 26.27 96 LEU A CA 1
ATOM 729 C C . LEU A 1 99 ? 81.314 17.561 27.364 1.00 27.38 96 LEU A C 1
ATOM 730 O O . LEU A 1 99 ? 81.410 18.130 26.272 1.00 31.27 96 LEU A O 1
ATOM 735 N N . GLY A 1 100 ? 82.367 17.106 28.011 1.00 28.19 97 GLY A N 1
ATOM 736 C CA . GLY A 1 100 ? 83.722 17.178 27.454 1.00 31.10 97 GLY A CA 1
ATOM 737 C C . GLY A 1 100 ? 84.446 18.496 27.738 1.00 31.33 97 GLY A C 1
ATOM 738 O O . GLY A 1 100 ? 85.466 18.807 27.096 1.00 32.88 97 GLY A O 1
ATOM 739 N N . ILE A 1 101 ? 83.911 19.274 28.697 1.00 27.02 98 ILE A N 1
ATOM 740 C CA . ILE A 1 101 ? 84.480 20.586 28.990 1.00 25.70 98 ILE A CA 1
ATOM 741 C C . ILE A 1 101 ? 85.443 20.429 30.153 1.00 27.39 98 ILE A C 1
ATOM 742 O O . ILE A 1 101 ? 85.051 19.988 31.226 1.00 28.99 98 ILE A O 1
ATOM 747 N N . ARG A 1 102 ? 86.717 20.761 29.911 1.00 29.57 99 ARG A N 1
ATOM 748 C CA A ARG A 1 102 ? 87.839 20.558 30.831 0.60 33.05 99 ARG A CA 1
ATOM 749 C CA B ARG A 1 102 ? 87.690 20.549 30.979 0.40 28.43 99 ARG A CA 1
ATOM 750 C C . ARG A 1 102 ? 88.354 21.817 31.496 1.00 26.16 99 ARG A C 1
ATOM 751 O O . ARG A 1 102 ? 89.100 21.744 32.460 1.00 26.92 99 ARG A O 1
ATOM 766 N N . TYR A 1 103 ? 88.014 22.967 30.911 1.00 25.00 100 TYR A N 1
ATOM 767 C CA . TYR A 1 103 ? 88.562 24.256 31.358 1.00 23.48 100 TYR A CA 1
ATOM 768 C C . TYR A 1 103 ? 87.523 25.300 30.995 1.00 23.73 100 TYR A C 1
ATOM 769 O O . TYR A 1 103 ? 87.057 25.378 29.842 1.00 23.95 100 TYR A O 1
ATOM 778 N N . PHE A 1 104 ? 87.121 26.101 31.988 1.00 20.98 101 PHE A N 1
ATOM 779 C CA . PHE A 1 104 ? 85.962 26.949 31.758 1.00 19.94 101 PHE A CA 1
ATOM 780 C C . PHE A 1 104 ? 85.949 28.078 32.780 1.00 19.37 101 PHE A C 1
ATOM 781 O O . PHE A 1 104 ? 86.603 28.003 33.796 1.00 19.69 101 PHE A O 1
ATOM 789 N N . ASP A 1 105 ? 85.209 29.126 32.452 1.00 18.46 102 ASP A N 1
ATOM 790 C CA . ASP A 1 105 ? 84.905 30.178 33.416 1.00 17.81 102 ASP A CA 1
ATOM 791 C C . ASP A 1 105 ? 83.582 29.802 34.095 1.00 16.50 102 ASP A C 1
ATOM 792 O O . ASP A 1 105 ? 82.778 29.030 33.563 1.00 17.31 102 ASP A O 1
ATOM 797 N N . VAL A 1 106 ? 83.339 30.413 35.270 1.00 16.06 103 VAL A N 1
ATOM 798 C CA . VAL A 1 106 ? 82.095 30.153 36.001 1.00 16.24 103 VAL A CA 1
ATOM 799 C C . VAL A 1 106 ? 81.443 31.460 36.458 1.00 15.31 103 VAL A C 1
ATOM 800 O O . VAL A 1 106 ? 82.125 32.420 36.794 1.00 16.42 103 VAL A O 1
ATOM 804 N N . LEU A 1 107 ? 80.107 31.409 36.492 1.00 14.52 104 LEU A N 1
ATOM 805 C CA . LEU A 1 107 ? 79.293 32.518 37.028 1.00 15.02 104 LEU A CA 1
ATOM 806 C C . LEU A 1 107 ? 78.295 31.881 37.985 1.00 14.31 104 LEU A C 1
ATOM 807 O O . LEU A 1 107 ? 77.499 31.034 37.589 1.00 15.71 104 LEU A O 1
ATOM 812 N N . GLY A 1 108 ? 78.333 32.268 39.255 1.00 14.13 105 GLY A N 1
ATOM 813 C CA . GLY A 1 108 ? 77.434 31.708 40.237 1.00 15.55 105 GLY A CA 1
ATOM 814 C C . GLY A 1 108 ? 76.617 32.827 40.880 1.00 14.58 105 GLY A C 1
ATOM 815 O O . GLY A 1 108 ? 77.192 33.778 41.417 1.00 15.07 105 GLY A O 1
ATOM 816 N N . PHE A 1 109 ? 75.288 32.645 40.880 1.00 14.12 106 PHE A N 1
ATOM 817 C CA . PHE A 1 109 ? 74.375 33.583 41.533 1.00 13.33 106 PHE A CA 1
ATOM 818 C C . PHE A 1 109 ? 73.760 32.910 42.757 1.00 13.47 106 PHE A C 1
ATOM 819 O O . PHE A 1 109 ? 73.185 31.831 42.648 1.00 14.57 106 PHE A O 1
ATOM 827 N N . SER A 1 110 ? 73.898 33.545 43.933 1.00 13.41 107 SER A N 1
ATOM 828 C CA . SER A 1 110 ? 73.229 33.128 45.173 1.00 14.03 107 SER A CA 1
ATOM 829 C C . SER A 1 110 ? 73.767 31.714 45.547 1.00 14.69 107 SER A C 1
ATOM 830 O O . SER A 1 110 ? 74.992 31.567 45.666 1.00 14.53 107 SER A O 1
ATOM 833 N N . LEU A 1 111 ? 72.917 30.697 45.668 1.00 14.53 108 LEU A N 1
ATOM 834 C CA . LEU A 1 111 ? 73.395 29.336 45.881 1.00 14.98 108 LEU A CA 1
ATOM 835 C C . LEU A 1 111 ? 74.508 28.956 44.895 1.00 14.56 108 LEU A C 1
ATOM 836 O O . LEU A 1 111 ? 75.521 28.346 45.268 1.00 15.52 108 LEU A O 1
ATOM 841 N N . GLY A 1 112 ? 74.350 29.340 43.622 1.00 13.52 109 GLY A N 1
ATOM 842 C CA . GLY A 1 112 ? 75.363 29.080 42.652 1.00 14.40 109 GLY A CA 1
ATOM 843 C C . GLY A 1 112 ? 76.692 29.741 42.959 1.00 14.70 109 GLY A C 1
ATOM 844 O O . GLY A 1 112 ? 77.756 29.223 42.598 1.00 15.64 109 GLY A O 1
ATOM 845 N N . GLY A 1 113 ? 76.638 30.903 43.619 1.00 14.50 110 GLY A N 1
ATOM 846 C CA . GLY A 1 113 ? 77.844 31.562 44.065 1.00 15.36 110 GLY A CA 1
ATOM 847 C C . GLY A 1 113 ? 78.570 30.812 45.170 1.00 15.73 110 GLY A C 1
ATOM 848 O O . GLY A 1 113 ? 79.791 30.992 45.342 1.00 17.17 110 GLY A O 1
ATOM 849 N N . PHE A 1 114 ? 77.859 30.012 45.951 1.00 14.43 111 PHE A N 1
ATOM 850 C CA . PHE A 1 114 ? 78.518 29.131 46.926 1.00 14.35 111 PHE A CA 1
ATOM 851 C C . PHE A 1 114 ? 79.204 27.964 46.190 1.00 15.76 111 PHE A C 1
ATOM 852 O O . PHE A 1 114 ? 80.386 27.632 46.448 1.00 16.36 111 PHE A O 1
ATOM 860 N N . ILE A 1 115 ? 78.514 27.404 45.204 1.00 14.85 112 ILE A N 1
ATOM 861 C CA . ILE A 1 115 ? 79.045 26.266 44.433 1.00 15.42 112 ILE A CA 1
ATOM 862 C C . ILE A 1 115 ? 80.326 26.661 43.710 1.00 16.15 112 ILE A C 1
ATOM 863 O O . ILE A 1 115 ? 81.312 25.890 43.709 1.00 17.67 112 ILE A O 1
ATOM 868 N N . VAL A 1 116 ? 80.396 27.856 43.119 1.00 16.26 113 VAL A N 1
ATOM 869 C CA . VAL A 1 116 ? 81.624 28.181 42.362 1.00 15.79 113 VAL A CA 1
ATOM 870 C C . VAL A 1 116 ? 82.805 28.367 43.303 1.00 16.60 113 VAL A C 1
ATOM 871 O O . VAL A 1 116 ? 83.920 28.079 42.911 1.00 18.21 113 VAL A O 1
ATOM 875 N N . GLN A 1 117 ? 82.575 28.862 44.520 1.00 15.86 114 GLN A N 1
ATOM 876 C CA . GLN A 1 117 ? 83.670 28.962 45.509 1.00 15.81 114 GLN A CA 1
ATOM 877 C C . GLN A 1 117 ? 84.191 27.556 45.867 1.00 18.07 114 GLN A C 1
ATOM 878 O O . GLN A 1 117 ? 85.388 27.316 45.875 1.00 19.28 114 GLN A O 1
ATOM 884 N N . TYR A 1 118 ? 83.272 26.647 46.175 1.00 17.24 115 TYR A N 1
ATOM 885 C CA . TYR A 1 118 ? 83.651 25.301 46.552 1.00 17.87 115 TYR A CA 1
ATOM 886 C C . TYR A 1 118 ? 84.357 24.607 45.380 1.00 17.33 115 TYR A C 1
ATOM 887 O O . TYR A 1 118 ? 85.369 23.904 45.565 1.00 20.04 115 TYR A O 1
ATOM 904 N N . ALA A 1 120 ? 86.084 25.964 42.971 1.00 18.67 117 ALA A N 1
ATOM 905 C CA . ALA A 1 120 ? 87.415 26.507 42.810 1.00 19.78 117 ALA A CA 1
ATOM 906 C C . ALA A 1 120 ? 88.382 25.924 43.841 1.00 21.21 117 ALA A C 1
ATOM 907 O O . ALA A 1 120 ? 89.607 25.807 43.560 1.00 22.60 117 ALA A O 1
ATOM 909 N N . HIS A 1 121 ? 87.867 25.590 45.006 1.00 20.25 118 HIS A N 1
ATOM 9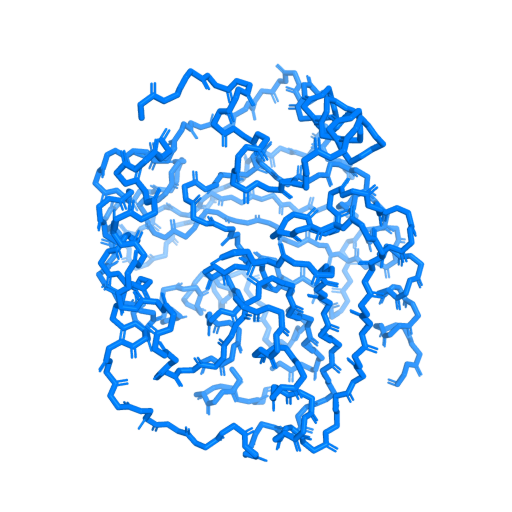10 C CA . HIS A 1 121 ? 88.642 24.936 46.037 1.00 21.28 118 HIS A CA 1
ATOM 911 C C . HIS A 1 121 ? 89.037 23.503 45.674 1.00 24.10 118 HIS A C 1
ATOM 912 O O . HIS A 1 121 ? 90.235 23.128 45.778 1.00 24.92 118 HIS A O 1
ATOM 919 N N . ILE A 1 122 ? 88.064 22.722 45.193 1.00 21.32 119 ILE A N 1
ATOM 920 C CA . ILE A 1 122 ? 88.328 21.307 44.939 1.00 22.45 119 ILE A CA 1
ATOM 921 C C . ILE A 1 122 ? 88.915 20.996 43.570 1.00 23.61 119 ILE A C 1
ATOM 922 O O . ILE A 1 122 ? 89.578 19.939 43.400 1.00 26.61 119 ILE A O 1
ATOM 927 N N . GLN A 1 123 ? 88.584 21.820 42.570 1.00 22.02 120 GLN A N 1
ATOM 928 C CA . GLN A 1 123 ? 89.019 21.625 41.216 1.00 22.18 120 GLN A CA 1
ATOM 929 C C . GLN A 1 123 ? 89.582 22.900 40.597 1.00 21.19 120 GLN A C 1
ATOM 930 O O . GLN A 1 123 ? 89.130 23.328 39.539 1.00 22.47 120 GLN A O 1
ATOM 936 N N . PRO A 1 124 ? 90.600 23.478 41.249 1.00 23.04 121 PRO A N 1
ATOM 937 C CA . PRO A 1 124 ? 91.119 24.761 40.778 1.00 21.77 121 PRO A CA 1
ATOM 938 C C . PRO A 1 124 ? 91.565 24.783 39.336 1.00 22.05 121 PRO A C 1
ATOM 939 O O . PRO A 1 124 ? 91.392 25.787 38.650 1.00 24.14 121 PRO A O 1
ATOM 943 N N . ASP A 1 125 ? 92.164 23.685 38.843 1.00 23.89 122 ASP A N 1
ATOM 944 C CA . ASP A 1 125 ? 92.737 23.698 37.532 1.00 24.75 122 ASP A CA 1
ATOM 945 C C . ASP A 1 125 ? 91.716 23.600 36.393 1.00 23.82 122 ASP A C 1
ATOM 946 O O . ASP A 1 125 ? 92.076 23.812 35.221 1.00 25.86 122 ASP A O 1
ATOM 959 N N . ILE A 1 127 ? 88.997 25.608 36.383 1.00 20.38 124 ILE A N 1
ATOM 960 C CA . ILE A 1 127 ? 88.362 26.935 36.321 1.00 18.80 124 ILE A CA 1
ATOM 961 C C . ILE A 1 127 ? 89.418 27.990 35.971 1.00 18.75 124 ILE A C 1
ATOM 962 O O . ILE A 1 127 ? 90.521 27.994 36.547 1.00 20.92 124 ILE A O 1
ATOM 967 N N . ARG A 1 128 ? 89.071 28.887 35.053 1.00 18.90 125 ARG A N 1
ATOM 968 C CA . ARG A 1 128 ? 89.895 30.015 34.736 1.00 19.24 125 ARG A CA 1
ATOM 969 C C . ARG A 1 128 ? 89.483 31.249 35.575 1.00 18.74 125 ARG A C 1
ATOM 970 O O . ARG A 1 128 ? 90.204 31.617 36.512 1.00 20.53 125 ARG A O 1
ATOM 978 N N . LYS A 1 129 ? 88.333 31.854 35.241 1.00 18.86 126 LYS A N 1
ATOM 979 C CA . LYS A 1 129 ? 87.872 33.037 35.991 1.00 16.39 126 LYS A CA 1
ATOM 980 C C . LYS A 1 129 ? 86.522 32.737 36.630 1.00 16.26 126 LYS A C 1
ATOM 981 O O . LYS A 1 129 ? 85.757 31.888 36.159 1.00 17.44 126 LYS A O 1
ATOM 987 N N . ILE A 1 130 ? 86.241 33.496 37.686 1.00 15.95 127 ILE A N 1
ATOM 988 C CA . ILE A 1 130 ? 85.051 33.280 38.514 1.00 15.34 127 ILE A CA 1
ATOM 989 C C . ILE A 1 130 ? 84.267 34.586 38.656 1.00 14.87 127 ILE A C 1
ATOM 990 O O . ILE A 1 130 ? 84.844 35.630 38.967 1.00 15.84 127 ILE A O 1
ATOM 995 N N . ILE A 1 131 ? 82.940 34.495 38.481 1.00 14.79 128 ILE A N 1
ATOM 996 C CA . ILE A 1 131 ? 82.023 35.604 38.798 1.00 14.48 128 ILE A CA 1
ATOM 997 C C . ILE A 1 131 ? 81.079 35.125 39.900 1.00 14.29 128 ILE A C 1
ATOM 998 O O . ILE A 1 131 ? 80.478 34.057 39.765 1.00 14.55 128 ILE A O 1
ATOM 1003 N N . ILE A 1 132 ? 80.961 35.916 40.970 1.00 14.12 129 ILE A N 1
ATOM 1004 C CA . ILE A 1 132 ? 80.095 35.637 42.105 1.00 13.55 129 ILE A CA 1
ATOM 1005 C C . ILE A 1 132 ? 79.108 36.792 42.199 1.00 13.77 129 ILE A C 1
ATOM 1006 O O . ILE A 1 132 ? 79.531 37.939 42.343 1.00 14.90 129 ILE A O 1
ATOM 1011 N N . VAL A 1 133 ? 77.820 36.472 42.151 1.00 13.17 130 VAL A N 1
ATOM 1012 C CA . VAL A 1 133 ? 76.756 37.486 42.261 1.00 13.14 130 VAL A CA 1
ATOM 1013 C C . VAL A 1 133 ? 75.890 37.144 43.458 1.00 12.69 130 VAL A C 1
ATOM 1014 O O . VAL A 1 133 ? 75.438 36.004 43.582 1.00 13.65 130 VAL A O 1
ATOM 1018 N N . GLY A 1 134 ? 75.636 38.116 44.333 1.00 13.25 131 GLY A N 1
ATOM 1019 C CA . GLY A 1 134 ? 74.642 37.904 45.370 1.00 14.09 131 GLY A CA 1
ATOM 1020 C C . GLY A 1 134 ? 74.935 36.737 46.290 1.00 13.56 131 GLY A C 1
ATOM 1021 O O . GLY A 1 134 ? 74.020 35.931 46.570 1.00 14.04 131 GLY A O 1
ATOM 1022 N N . ALA A 1 135 ? 76.155 36.612 46.787 1.00 13.70 132 ALA A N 1
ATOM 1023 C CA . ALA A 1 135 ? 76.502 35.481 47.634 1.00 14.08 132 ALA A CA 1
ATOM 1024 C C . ALA A 1 135 ? 77.367 35.901 48.817 1.00 14.12 132 ALA A C 1
ATOM 1025 O O . ALA A 1 135 ? 77.315 37.066 49.241 1.00 14.81 132 ALA A O 1
ATOM 1027 N N . ALA A 1 136 ? 78.078 34.931 49.412 1.00 14.76 133 ALA A N 1
ATOM 1028 C CA . ALA A 1 136 ? 78.728 35.162 50.704 1.00 15.25 133 ALA A CA 1
ATOM 1029 C C . ALA A 1 136 ? 79.663 33.984 50.928 1.00 16.21 133 ALA A C 1
ATOM 1030 O O . ALA A 1 136 ? 79.436 32.905 50.380 1.00 17.18 133 ALA A O 1
ATOM 1032 N N . PRO A 1 137 ? 80.693 34.204 51.756 1.00 16.16 134 PRO A N 1
ATOM 1033 C CA . PRO A 1 137 ? 81.540 33.055 52.115 1.00 18.04 134 PRO A CA 1
ATOM 1034 C C . PRO A 1 137 ? 80.847 32.072 53.083 1.00 17.37 134 PRO A C 1
ATOM 1035 O O . PRO A 1 137 ? 79.848 32.414 53.718 1.00 16.70 134 PRO A O 1
ATOM 1039 N N . GLN A 1 138 ? 81.438 30.894 53.209 1.00 17.87 135 GLN A N 1
ATOM 1040 C CA . GLN A 1 138 ? 81.017 29.945 54.217 1.00 17.53 135 GLN A CA 1
ATOM 1041 C C . GLN A 1 138 ? 81.017 30.597 55.604 1.00 17.46 135 GLN A C 1
ATOM 1042 O O . GLN A 1 138 ? 81.894 31.379 55.943 1.00 19.16 135 GLN A O 1
ATOM 1048 N N . GLY A 1 139 ? 80.065 30.167 56.426 1.00 16.80 136 GLY A N 1
ATOM 1049 C CA . GLY A 1 139 ? 80.091 30.459 57.850 1.00 18.30 136 GLY A CA 1
ATOM 1050 C C . GLY A 1 139 ? 79.402 31.719 58.298 1.00 18.12 136 GLY A C 1
ATOM 1051 O O . GLY A 1 139 ? 79.361 32.050 59.479 1.00 20.71 136 GLY A O 1
ATOM 1052 N N . VAL A 1 140 ? 78.808 32.455 57.364 1.00 17.35 137 VAL A N 1
ATOM 1053 C CA . VAL A 1 140 ? 78.260 33.752 57.725 1.00 18.19 137 VAL A CA 1
ATOM 1054 C C . VAL A 1 140 ? 76.985 33.643 58.543 1.00 17.25 137 VAL A C 1
ATOM 1055 O O . VAL A 1 140 ? 76.078 32.857 58.234 1.00 18.06 137 VAL A O 1
ATOM 1059 N N . LYS A 1 141 ? 76.894 34.472 59.583 1.00 17.35 138 LYS A N 1
ATOM 1060 C CA A LYS A 1 141 ? 75.790 34.424 60.520 0.60 18.38 138 LYS A CA 1
ATOM 1061 C CA B LYS A 1 141 ? 75.787 34.430 60.523 0.40 17.93 138 LYS A CA 1
ATOM 1062 C C . LYS A 1 141 ? 74.445 34.771 59.892 1.00 17.33 138 LYS A C 1
ATOM 1063 O O . LYS A 1 141 ? 73.402 34.304 60.334 1.00 18.93 138 LYS A O 1
ATOM 1074 N N . VAL A 1 142 ? 74.440 35.602 58.856 1.00 16.44 139 VAL A N 1
ATOM 1075 C CA . VAL A 1 142 ? 73.171 36.032 58.267 1.00 17.45 139 VAL A CA 1
ATOM 1076 C C . VAL A 1 142 ? 72.380 34.822 57.750 1.00 16.67 139 VAL A C 1
ATOM 1077 O O . VAL A 1 142 ? 71.158 34.844 57.762 1.00 16.90 139 VAL A O 1
ATOM 1081 N N . LEU A 1 143 ? 73.069 33.777 57.295 1.00 15.88 140 LEU A N 1
ATOM 1082 C CA . LEU A 1 143 ? 72.382 32.630 56.737 1.00 16.26 140 LEU A CA 1
ATOM 1083 C C . LEU A 1 143 ? 71.761 31.752 57.826 1.00 17.78 140 LEU A C 1
ATOM 1084 O O . LEU A 1 143 ? 70.939 30.915 57.512 1.00 18.18 140 LEU A O 1
ATOM 1089 N N . HIS A 1 144 ? 72.128 31.962 59.100 1.00 17.72 141 HIS A N 1
ATOM 1090 C CA . HIS A 1 144 ? 71.466 31.196 60.157 1.00 20.04 141 HIS A CA 1
ATOM 1091 C C . HIS A 1 144 ? 69.985 31.488 60.185 1.00 21.45 141 HIS A C 1
ATOM 1092 O O . HIS A 1 144 ? 69.183 30.649 60.632 1.00 24.87 141 HIS A O 1
ATOM 1099 N N . THR A 1 145 ? 69.595 32.670 59.729 1.00 18.26 142 THR A N 1
ATOM 1100 C CA . THR A 1 145 ? 68.191 33.066 59.675 1.00 21.56 142 THR A CA 1
ATOM 1101 C C . THR A 1 145 ? 67.543 33.010 58.304 1.00 18.24 142 THR A C 1
ATOM 1102 O O . THR A 1 145 ? 66.442 33.495 58.090 1.00 19.10 142 THR A O 1
ATOM 1106 N N . PHE A 1 146 ? 68.234 32.357 57.378 1.00 17.04 143 PHE A N 1
ATOM 1107 C CA . PHE A 1 146 ? 67.689 32.151 56.045 1.00 16.82 143 PHE A CA 1
ATOM 1108 C C . PHE A 1 146 ? 66.323 31.454 56.083 1.00 16.85 143 PHE A C 1
ATOM 1109 O O . PHE A 1 146 ? 65.434 31.890 55.376 1.00 16.47 143 PHE A O 1
ATOM 1117 N N . PRO A 1 147 ? 66.152 30.407 56.927 1.00 17.32 144 PRO A N 1
ATOM 1118 C CA . PRO A 1 147 ? 64.802 29.819 56.954 1.00 17.90 144 PRO A CA 1
ATOM 1119 C C . PRO A 1 147 ? 63.699 30.802 57.337 1.00 18.47 144 PRO A C 1
ATOM 1120 O O . PRO A 1 147 ? 62.607 30.724 56.773 1.00 19.22 144 PRO A O 1
ATOM 1124 N N . ASP A 1 148 ? 63.959 31.705 58.276 1.00 18.05 145 ASP A N 1
ATOM 1125 C CA . ASP A 1 148 ? 62.958 32.710 58.635 1.00 17.86 145 ASP A CA 1
ATOM 1126 C C . ASP A 1 148 ? 62.737 33.722 57.529 1.00 16.86 145 ASP A C 1
ATOM 1127 O O . ASP A 1 148 ? 61.614 34.231 57.389 1.00 18.42 145 ASP A O 1
ATOM 1132 N N . LEU A 1 149 ? 63.766 34.025 56.729 1.00 16.35 146 LEU A N 1
ATOM 1133 C CA . LEU A 1 149 ? 63.560 34.927 55.588 1.00 16.45 146 LEU A CA 1
ATOM 1134 C C . LEU A 1 149 ? 62.590 34.286 54.604 1.00 16.81 146 LEU A C 1
ATOM 1135 O O . LEU A 1 149 ? 61.675 34.928 54.089 1.00 17.54 146 LEU A O 1
ATOM 1140 N N . ILE A 1 150 ? 62.791 33.001 54.376 1.00 17.94 147 ILE A N 1
ATOM 1141 C CA . ILE A 1 150 ? 61.928 32.276 53.453 1.00 20.39 147 ILE A CA 1
ATOM 1142 C C . ILE A 1 150 ? 60.515 32.141 54.058 1.00 20.08 147 ILE A C 1
ATOM 1143 O O . ILE A 1 150 ? 59.537 32.288 53.333 1.00 24.18 147 ILE A O 1
ATOM 1148 N N . ALA A 1 151 ? 60.404 31.933 55.361 1.00 19.72 148 ALA A N 1
ATOM 1149 C CA . ALA A 1 151 ? 59.065 31.880 56.018 1.00 18.08 148 ALA A CA 1
ATOM 1150 C C . ALA A 1 151 ? 58.311 33.204 55.799 1.00 21.77 148 ALA A C 1
ATOM 1151 O O . ALA A 1 151 ? 57.104 33.189 55.595 1.00 24.00 148 ALA A O 1
ATOM 1153 N N . ARG A 1 152 ? 59.003 34.355 55.783 1.00 18.71 149 ARG A N 1
ATOM 1154 C CA A ARG A 1 152 ? 58.371 35.651 55.498 0.60 18.36 149 ARG A CA 1
ATOM 1155 C CA B ARG A 1 152 ? 58.391 35.657 55.481 0.40 18.84 149 ARG A CA 1
ATOM 1156 C C . ARG A 1 152 ? 57.978 35.757 54.023 1.00 19.43 149 ARG A C 1
ATOM 1157 O O . ARG A 1 152 ? 56.864 36.190 53.673 1.00 21.17 149 ARG A O 1
ATOM 1172 N N . ALA A 1 153 ? 58.883 35.335 53.130 1.00 18.21 150 ALA A N 1
ATOM 1173 C CA . ALA A 1 153 ? 58.615 35.387 51.718 1.00 19.20 150 ALA A CA 1
ATOM 1174 C C . ALA A 1 153 ? 57.465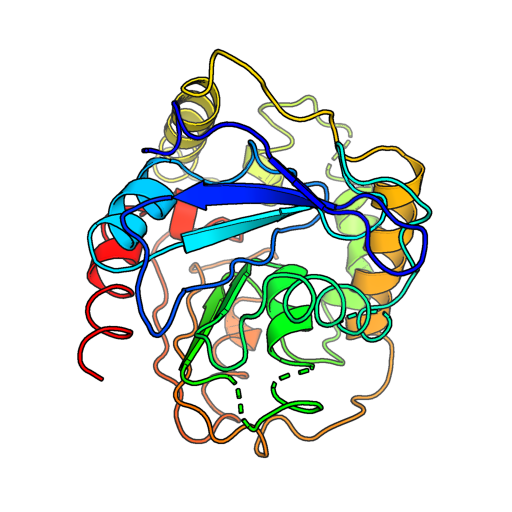 34.422 51.363 1.00 19.98 150 ALA A C 1
ATOM 1175 O O . ALA A 1 153 ? 56.731 34.737 50.436 1.00 22.69 150 ALA A O 1
ATOM 1185 N N . GLN A 1 155 ? 54.725 33.932 52.587 1.00 21.57 152 GLN A N 1
ATOM 1186 C CA . GLN A 1 155 ? 53.408 34.544 52.790 1.00 23.14 152 GLN A CA 1
ATOM 1187 C C . GLN A 1 155 ? 52.943 35.355 51.575 1.00 23.38 152 GLN A C 1
ATOM 1188 O O . GLN A 1 155 ? 51.798 35.790 51.527 1.00 27.33 152 GLN A O 1
ATOM 1194 N N . LEU A 1 156 ? 53.827 35.535 50.583 1.00 22.37 153 LEU A N 1
ATOM 1195 C CA . LEU A 1 156 ? 53.627 36.472 49.489 1.00 24.02 153 LEU A CA 1
ATOM 1196 C C . LEU A 1 156 ? 53.347 35.706 48.190 1.00 18.90 153 LEU A C 1
ATOM 1197 O O . LEU A 1 156 ? 53.953 34.644 47.905 1.00 22.52 153 LEU A O 1
ATOM 1202 N N . GLU A 1 157 ? 52.436 36.265 47.423 1.00 24.76 154 GLU A N 1
ATOM 1203 C CA . GLU A 1 157 ? 52.133 35.810 46.067 1.00 23.61 154 GLU A CA 1
ATOM 1204 C C . GLU A 1 157 ? 53.278 36.218 45.125 1.00 23.08 154 GLU A C 1
ATOM 1205 O O . GLU A 1 157 ? 54.211 36.919 45.564 1.00 23.73 154 GLU A O 1
ATOM 1211 N N . PRO A 1 158 ? 53.224 35.791 43.858 1.00 22.56 155 PRO A N 1
ATOM 1212 C CA . PRO A 1 158 ? 54.454 35.776 43.104 1.00 20.51 155 PRO A CA 1
ATOM 1213 C C . PRO A 1 158 ? 55.158 37.108 42.904 1.00 17.63 155 PRO A C 1
ATOM 1214 O O . PRO A 1 158 ? 56.384 37.167 43.094 1.00 17.22 155 PRO A O 1
ATOM 1218 N N . LYS A 1 159 ? 54.483 38.152 42.493 1.00 17.29 156 LYS A N 1
ATOM 1219 C CA . LYS A 1 159 ? 55.157 39.428 42.226 1.00 17.56 156 LYS A CA 1
ATOM 1220 C C . LYS A 1 159 ? 55.754 39.957 43.519 1.00 17.56 156 LYS A C 1
ATOM 1221 O O . LYS A 1 159 ? 56.926 40.354 43.557 1.00 17.85 156 LYS A O 1
ATOM 1227 N N . GLU A 1 160 ? 54.984 39.961 44.606 1.00 18.22 157 GLU A N 1
ATOM 1228 C CA . GLU A 1 160 ? 55.517 40.481 45.869 1.00 20.05 157 GLU A CA 1
ATOM 1229 C C . GLU A 1 160 ? 56.621 39.592 46.426 1.00 18.27 157 GLU A C 1
ATOM 1230 O O . GLU A 1 160 ? 57.602 40.181 47.001 1.00 19.99 157 GLU A O 1
ATOM 1236 N N . ARG A 1 161 ? 56.535 38.291 46.263 1.00 18.35 158 ARG A N 1
ATOM 1237 C CA A ARG A 1 161 ? 57.592 37.404 46.709 0.60 16.94 158 ARG A CA 1
ATOM 1238 C CA B ARG A 1 161 ? 57.603 37.402 46.712 0.40 17.19 158 ARG A CA 1
ATOM 1239 C C . ARG A 1 161 ? 58.902 37.734 45.951 1.00 17.65 158 ARG A C 1
ATOM 1240 O O . ARG A 1 161 ? 59.994 37.817 46.548 1.00 17.92 158 ARG A O 1
ATOM 1255 N N . PHE A 1 162 ? 58.796 37.889 44.625 1.00 16.31 159 PHE A N 1
ATOM 1256 C CA . PHE A 1 162 ? 59.939 38.224 43.776 1.00 16.38 159 PHE A CA 1
ATOM 1257 C C . PHE A 1 162 ? 60.560 39.572 44.177 1.00 15.65 159 PHE A C 1
ATOM 1258 O O . PHE A 1 162 ? 61.793 39.654 44.325 1.00 15.95 159 PHE A O 1
ATOM 1266 N N . LEU A 1 163 ? 59.746 40.605 44.397 1.00 16.40 160 LEU A N 1
ATOM 1267 C CA . LEU A 1 163 ? 60.280 41.914 44.765 1.00 17.23 160 LEU A CA 1
ATOM 1268 C C . LEU A 1 163 ? 60.879 41.854 46.160 1.00 16.47 160 LEU A C 1
ATOM 1269 O O . LEU A 1 163 ? 61.947 42.470 46.414 1.00 17.49 160 LEU A O 1
ATOM 1274 N N . PHE A 1 164 ? 60.266 41.093 47.054 1.00 16.03 161 PHE A N 1
ATOM 1275 C CA . PHE A 1 164 ? 60.784 40.950 48.432 1.00 16.37 161 PHE A CA 1
ATOM 1276 C C . PHE A 1 164 ? 62.165 40.318 48.445 1.00 15.97 161 PHE A C 1
ATOM 1277 O O . PHE A 1 164 ? 63.056 40.753 49.199 1.00 17.78 161 PHE A O 1
ATOM 1285 N N . ILE A 1 165 ? 62.339 39.242 47.687 1.00 15.96 162 ILE A N 1
ATOM 1286 C CA . ILE A 1 165 ? 63.585 38.541 47.666 1.00 15.51 162 ILE A CA 1
ATOM 1287 C C . ILE A 1 165 ? 64.668 39.294 46.927 1.00 16.09 162 ILE A C 1
ATOM 1288 O O . ILE A 1 165 ? 65.843 39.165 47.304 1.00 16.48 162 ILE A O 1
ATOM 1293 N N . PHE A 1 166 ? 64.338 39.945 45.826 1.00 14.06 163 PHE A N 1
ATOM 1294 C CA . PHE A 1 166 ? 65.358 40.413 44.893 1.00 14.82 163 PHE A CA 1
ATOM 1295 C C . PHE A 1 166 ? 65.591 41.911 44.814 1.00 14.24 163 PHE A C 1
ATOM 1296 O O . PHE A 1 166 ? 66.613 42.365 44.274 1.00 15.01 163 PHE A O 1
ATOM 1304 N N . PHE A 1 167 ? 64.652 42.720 45.308 1.00 14.58 164 PHE A N 1
ATOM 1305 C CA . PHE A 1 167 ? 64.682 44.171 45.057 1.00 14.53 164 PHE A CA 1
ATOM 1306 C C . PHE A 1 167 ? 64.608 45.016 46.340 1.00 14.55 164 PHE A C 1
ATOM 1307 O O . PHE A 1 167 ? 64.198 44.499 47.376 1.00 15.79 164 PHE A O 1
ATOM 1315 N N . GLU A 1 168 ? 65.005 46.274 46.212 1.00 15.33 165 GLU A N 1
ATOM 1316 C CA . GLU A 1 168 ? 64.883 47.241 47.284 1.00 15.42 165 GLU A CA 1
ATOM 1317 C C . GLU A 1 168 ? 63.462 47.771 47.362 1.00 17.95 165 GLU A C 1
ATOM 1318 O O . GLU A 1 168 ? 62.599 47.414 46.547 1.00 18.40 165 GLU A O 1
ATOM 1324 N N . GLN A 1 169 ? 63.230 48.643 48.328 1.00 18.65 166 GLN A N 1
ATOM 1325 C CA A GLN A 1 169 ? 61.880 49.086 48.637 0.60 19.11 166 GLN A CA 1
ATOM 1326 C CA B GLN A 1 169 ? 61.885 49.108 48.664 0.40 19.48 166 GLN A CA 1
ATOM 1327 C C . GLN A 1 169 ? 61.393 50.263 47.792 1.00 19.08 166 GLN A C 1
ATOM 1328 O O . GLN A 1 169 ? 60.169 50.518 47.706 1.00 20.91 166 GLN A O 1
ATOM 1339 N N . SER A 1 170 ? 62.292 51.006 47.166 1.00 18.02 167 SER A N 1
ATOM 1340 C CA . SER A 1 170 ? 61.981 52.159 46.411 1.00 17.76 167 SER A CA 1
ATOM 1341 C C . SER A 1 170 ? 61.179 51.852 45.151 1.00 18.84 167 SER A C 1
ATOM 1342 O O . SER A 1 170 ? 61.248 50.740 44.606 1.00 19.23 167 SER A O 1
ATOM 1345 N N . GLU A 1 171 ? 60.437 52.849 44.669 1.00 19.18 168 GLU A N 1
ATOM 1346 C CA A GLU A 1 171 ? 59.783 52.720 43.375 0.70 20.83 168 GLU A CA 1
ATOM 1347 C CA B GLU A 1 171 ? 59.780 52.714 43.376 0.30 21.00 168 GLU A CA 1
ATOM 1348 C C . GLU A 1 171 ? 60.816 52.469 42.276 1.00 20.81 168 GLU A C 1
ATOM 1349 O O . GLU A 1 171 ? 60.586 51.680 41.358 1.00 20.61 168 GLU A O 1
ATOM 1360 N N . HIS A 1 172 ? 61.979 53.116 42.374 1.00 18.39 169 HIS A N 1
ATOM 1361 C CA . HIS A 1 172 ? 63.030 52.950 41.384 1.00 19.40 169 HIS A CA 1
ATOM 1362 C C . HIS A 1 172 ? 63.432 51.449 41.312 1.00 19.46 169 HIS A C 1
ATOM 1363 O O . HIS A 1 172 ? 63.437 50.865 40.217 1.00 19.54 169 HIS A O 1
ATOM 1370 N N . SER A 1 173 ? 63.704 50.838 42.447 1.00 16.30 170 SER A N 1
ATOM 1371 C CA . SER A 1 173 ? 64.152 49.441 42.438 1.00 15.91 170 SER A CA 1
ATOM 1372 C C . SER A 1 173 ? 63.009 48.504 42.042 1.00 15.98 170 SER A C 1
ATOM 1373 O O . SER A 1 173 ? 63.176 47.613 41.194 1.00 16.70 170 SER A O 1
ATOM 1376 N N . ARG A 1 174 ? 61.829 48.739 42.622 1.00 16.03 171 ARG A N 1
ATOM 1377 C CA . ARG A 1 174 ? 60.695 47.863 42.354 1.00 16.24 171 ARG A CA 1
ATOM 1378 C C . ARG A 1 174 ? 60.295 47.919 40.870 1.00 16.35 171 ARG A C 1
ATOM 1379 O O . ARG A 1 174 ? 59.906 46.868 40.331 1.00 17.34 171 ARG A O 1
ATOM 1387 N N . SER A 1 175 ? 60.359 49.081 40.231 1.00 16.43 172 SER A N 1
ATOM 1388 C CA A SER A 1 175 ? 60.057 49.137 38.813 0.60 17.82 172 SER A CA 1
ATOM 1389 C CA B SER A 1 175 ? 60.074 49.195 38.799 0.40 18.04 172 SER A CA 1
ATOM 1390 C C . SER A 1 175 ? 61.040 48.369 37.961 1.00 17.28 172 SER A C 1
ATOM 1391 O O . SER A 1 175 ? 60.666 47.777 36.947 1.00 17.96 172 SER A O 1
ATOM 1396 N N . LYS A 1 176 ? 62.317 48.349 38.376 1.00 16.12 173 LYS A N 1
ATOM 1397 C CA . LYS A 1 176 ? 63.291 47.506 37.666 1.00 16.98 173 LYS A CA 1
ATOM 1398 C C . LYS A 1 176 ? 63.019 46.041 37.951 1.00 15.17 173 LYS A C 1
ATOM 1399 O O . LYS A 1 176 ? 63.367 45.178 37.124 1.00 16.70 173 LYS A O 1
ATOM 1405 N N . GLY A 1 177 ? 62.391 45.724 39.084 1.00 15.55 174 GLY A N 1
ATOM 1406 C CA . GLY A 1 177 ? 61.921 44.384 39.370 1.00 15.19 174 GLY A CA 1
ATOM 1407 C C . GLY A 1 177 ? 60.774 43.967 38.455 1.00 16.68 174 GLY A C 1
ATOM 1408 O O . GLY A 1 177 ? 60.757 42.832 37.945 1.00 16.31 174 GLY A O 1
ATOM 1409 N N . LEU A 1 178 ? 59.787 44.847 38.256 1.00 16.33 175 LEU A N 1
ATOM 1410 C CA . LEU A 1 178 ? 58.722 44.543 37.304 1.00 15.87 175 LEU A CA 1
ATOM 1411 C C . LEU A 1 178 ? 59.324 44.351 35.910 1.00 15.84 175 LEU A C 1
ATOM 1412 O O . LEU A 1 178 ? 58.891 43.421 35.189 1.00 18.05 175 LEU A O 1
ATOM 1417 N N . ALA A 1 179 ? 60.306 45.162 35.507 1.00 16.25 176 ALA A N 1
ATOM 1418 C CA . ALA A 1 179 ? 60.946 44.950 34.216 1.00 15.42 176 ALA A CA 1
ATOM 1419 C C . ALA A 1 179 ? 61.580 43.571 34.113 1.00 16.36 176 ALA A C 1
ATOM 1420 O O . ALA A 1 179 ? 61.484 42.902 33.079 1.00 17.28 176 ALA A O 1
ATOM 1422 N N . THR A 1 180 ? 62.210 43.107 35.196 1.00 15.75 177 THR A N 1
ATOM 1423 C CA . THR A 1 180 ? 62.810 41.770 35.193 1.00 14.97 177 THR A CA 1
ATOM 1424 C C . THR A 1 180 ? 61.762 40.679 35.007 1.00 16.17 177 THR A C 1
ATOM 1425 O O . THR A 1 180 ? 61.964 39.746 34.220 1.00 17.22 177 THR A O 1
ATOM 1429 N N . LEU A 1 181 ? 60.631 40.808 35.691 1.00 16.93 178 LEU A N 1
ATOM 1430 C CA . LEU A 1 181 ? 59.533 39.844 35.502 1.00 18.36 178 LEU A CA 1
ATOM 1431 C C . LEU A 1 181 ? 59.127 39.765 34.064 1.00 21.09 178 LEU A C 1
ATOM 1432 O O . LEU A 1 181 ? 58.930 38.667 33.532 1.00 21.69 178 LEU A O 1
ATOM 1437 N N . GLY A 1 182 ? 59.053 40.909 33.378 1.00 18.68 179 GLY A N 1
ATOM 1438 C CA . GLY A 1 182 ? 58.692 40.866 31.976 1.00 19.71 179 GLY A CA 1
ATOM 1439 C C . GLY A 1 182 ? 59.768 40.201 31.137 1.00 18.98 179 GLY A C 1
ATOM 1440 O O . GLY A 1 182 ? 59.473 39.478 30.196 1.00 21.36 179 GLY A O 1
ATOM 1441 N N . ARG A 1 183 ? 61.056 40.452 31.434 1.00 18.82 180 ARG A N 1
ATOM 1442 C CA . ARG A 1 183 ? 62.108 39.807 30.694 1.00 18.43 180 ARG A CA 1
ATOM 1443 C C . ARG A 1 183 ? 62.009 38.280 30.860 1.00 19.10 180 ARG A C 1
ATOM 1444 O O . ARG A 1 183 ? 62.281 37.567 29.891 1.00 20.55 180 ARG A O 1
ATOM 1452 N N . LEU A 1 184 ? 61.581 37.793 32.018 1.00 19.17 181 LEU A N 1
ATOM 1453 C CA . LEU A 1 184 ? 61.443 36.337 32.285 1.00 20.58 181 LEU A CA 1
ATOM 1454 C C . LEU A 1 184 ? 60.257 35.723 31.530 1.00 22.41 181 LEU A C 1
ATOM 1455 O O . LEU A 1 184 ? 60.153 34.502 31.411 1.00 24.66 181 LEU A O 1
ATOM 1460 N N . TYR A 1 185 ? 59.404 36.595 30.957 1.00 21.93 182 TYR A N 1
ATOM 1461 C CA . TYR A 1 185 ? 58.268 36.192 30.094 1.00 19.68 182 TYR A CA 1
ATOM 1462 C C . TYR A 1 185 ? 58.681 35.870 28.651 1.00 22.69 182 TYR A C 1
ATOM 1463 O O . TYR A 1 185 ? 57.878 35.278 27.872 1.00 25.25 182 TYR A O 1
ATOM 1472 N N . GLU A 1 186 ? 59.853 36.311 28.280 1.00 20.91 183 GLU A N 1
ATOM 1473 C CA . GLU A 1 186 ? 60.306 36.255 26.909 1.00 24.47 183 GLU A CA 1
ATOM 1474 C C . GLU A 1 186 ? 60.426 34.839 26.376 1.00 26.30 183 GLU A C 1
ATOM 1475 O O . GLU A 1 186 ? 60.140 34.640 25.172 1.00 35.18 183 GLU A O 1
ATOM 1481 N N . ARG A 1 187 ? 60.796 33.878 27.235 1.00 24.06 184 ARG A N 1
ATOM 1482 C CA . ARG A 1 187 ? 60.887 32.484 26.811 1.00 29.40 184 ARG A CA 1
ATOM 1483 C C . ARG A 1 187 ? 59.486 31.991 26.705 1.00 22.45 184 ARG A C 1
ATOM 1484 O O . ARG A 1 187 ? 58.805 31.723 27.728 1.00 25.50 184 ARG A O 1
ATOM 1492 N N . THR A 1 188 ? 59.063 31.767 25.456 1.00 26.07 185 THR A N 1
ATOM 1493 C CA . THR A 1 188 ? 57.675 31.339 25.209 1.00 24.55 185 THR A CA 1
ATOM 1494 C C . THR A 1 188 ? 57.507 29.836 25.025 1.00 25.95 185 THR A C 1
ATOM 1495 O O . THR A 1 188 ? 56.469 29.245 25.304 1.00 25.27 185 THR A O 1
ATOM 1499 N N . THR A 1 189 ? 58.565 29.207 24.545 1.00 22.94 186 THR A N 1
ATOM 1500 C CA . THR A 1 189 ? 58.489 27.878 24.024 1.00 21.62 186 THR A CA 1
ATOM 1501 C C . THR A 1 189 ? 59.495 26.929 24.694 1.00 17.82 186 THR A C 1
ATOM 1502 O O . THR A 1 189 ? 60.660 27.359 24.920 1.00 21.13 186 THR A O 1
ATOM 1506 N N . ASP A 1 190 ? 59.134 25.683 24.961 1.00 19.92 187 ASP A N 1
ATOM 1507 C CA . ASP A 1 190 ? 60.089 24.677 25.497 1.00 21.93 187 ASP A CA 1
ATOM 1508 C C . ASP A 1 190 ? 60.673 25.193 26.810 1.00 24.19 187 ASP A C 1
ATOM 1509 O O . ASP A 1 190 ? 61.878 25.250 27.003 1.00 23.17 187 ASP A O 1
ATOM 1514 N N . ARG A 1 191 ? 59.770 25.603 27.689 1.00 22.26 188 ARG A N 1
ATOM 1515 C CA A ARG A 1 191 ? 60.143 26.129 29.011 0.60 23.87 188 ARG A CA 1
ATOM 1516 C CA B ARG A 1 191 ? 60.123 26.101 29.018 0.40 23.33 188 ARG A CA 1
ATOM 1517 C C . ARG A 1 191 ? 60.492 24.982 29.938 1.00 23.33 188 ARG A C 1
ATOM 1518 O O . ARG A 1 191 ? 60.103 23.838 29.712 1.00 25.32 188 ARG A O 1
ATOM 1533 N N . ASP A 1 192 ? 61.298 25.319 30.978 1.00 22.96 189 ASP A N 1
ATOM 1534 C CA . ASP A 1 192 ? 61.661 24.341 31.986 1.00 24.85 189 ASP A CA 1
ATOM 1535 C C . ASP A 1 192 ? 60.462 24.085 32.913 1.00 23.34 189 ASP A C 1
ATOM 1536 O O . ASP A 1 192 ? 59.472 24.857 32.906 1.00 29.04 189 ASP A O 1
ATOM 1541 N N . GLN A 1 193 ? 60.507 22.974 33.624 1.00 23.85 190 GLN A N 1
ATOM 1542 C CA A GLN A 1 193 ? 59.634 22.728 34.751 0.60 25.45 190 GLN A CA 1
ATOM 1543 C CA B GLN A 1 193 ? 59.604 22.762 34.729 0.40 26.19 190 GLN A CA 1
ATOM 1544 C C . GLN A 1 193 ? 60.047 23.630 35.920 1.00 26.29 190 GLN A C 1
ATOM 1545 O O . GLN A 1 193 ? 61.135 24.141 35.946 1.00 26.31 190 GLN A O 1
ATOM 1556 N N . ASP A 1 194 ? 59.167 23.776 36.897 1.00 29.36 191 ASP A N 1
ATOM 1557 C CA . ASP A 1 194 ? 59.517 24.474 38.137 1.00 26.79 191 ASP A CA 1
ATOM 1558 C C . ASP A 1 194 ? 60.477 23.614 38.933 1.00 21.95 191 ASP A C 1
ATOM 1559 O O . ASP A 1 194 ? 60.685 22.420 38.629 1.00 21.32 191 ASP A O 1
ATOM 1564 N N A ALA A 1 195 ? 61.082 24.170 39.987 0.60 19.12 192 ALA A N 1
ATOM 1565 N N B ALA A 1 195 ? 61.104 24.274 39.903 0.40 19.80 192 ALA A N 1
ATOM 1566 C CA A ALA A 1 195 ? 62.184 23.462 40.661 0.60 16.86 192 ALA A CA 1
ATOM 1567 C CA B ALA A 1 195 ? 61.815 23.558 40.902 0.40 18.99 192 ALA A CA 1
ATOM 1568 C C A ALA A 1 195 ? 61.849 22.078 41.221 0.60 16.21 192 ALA A C 1
ATOM 1569 C C B ALA A 1 195 ? 60.753 22.809 41.667 0.40 18.44 192 ALA A C 1
ATOM 1570 O O A ALA A 1 195 ? 62.694 21.206 41.217 0.60 18.03 192 ALA A O 1
ATOM 1571 O O B ALA A 1 195 ? 59.682 23.316 42.026 0.40 20.80 192 ALA A O 1
ATOM 1574 N N A SER A 1 196 ? 60.641 21.946 41.768 0.60 15.58 193 SER A N 1
ATOM 1575 N N B SER A 1 196 ? 61.063 21.565 41.856 0.40 18.99 193 SER A N 1
ATOM 1576 C CA A SER A 1 196 ? 60.132 20.756 42.556 0.60 17.12 193 SER A CA 1
ATOM 1577 C CA B SER A 1 196 ? 60.202 20.689 42.547 0.40 17.91 193 SER A CA 1
ATOM 1578 C C A SER A 1 196 ? 60.298 20.966 44.055 0.60 16.87 193 SER A C 1
ATOM 1579 C C B SER A 1 196 ? 60.314 20.935 44.050 0.40 17.07 193 SER A C 1
ATOM 1580 O O A SER A 1 196 ? 61.295 21.507 44.530 0.60 16.57 193 SER A O 1
ATOM 1581 O O B SER A 1 196 ? 61.295 21.508 44.524 0.40 16.56 193 SER A O 1
ATOM 1584 N N . ALA A 1 197 ? 59.322 20.470 44.807 1.00 16.68 194 ALA A N 1
ATOM 1585 C CA . ALA A 1 197 ? 59.341 20.615 46.246 1.00 17.05 194 ALA A CA 1
ATOM 1586 C C . ALA A 1 197 ? 60.584 19.991 46.828 1.00 16.01 194 ALA A C 1
ATOM 1587 O O . ALA A 1 197 ? 61.232 20.584 47.713 1.00 16.83 194 ALA A O 1
ATOM 1589 N N . GLN A 1 198 ? 60.958 18.799 46.372 1.00 17.42 195 GLN A N 1
ATOM 1590 C CA . GLN A 1 198 ? 62.136 18.143 46.928 1.00 18.18 195 GLN A CA 1
ATOM 1591 C C . GLN A 1 198 ? 63.393 19.000 46.734 1.00 17.51 195 GLN A C 1
ATOM 1592 O O . GLN A 1 198 ? 64.221 19.144 47.637 1.00 18.00 195 GLN A O 1
ATOM 1598 N N . ALA A 1 199 ? 63.556 19.559 45.533 1.00 15.94 196 ALA A N 1
ATOM 1599 C CA . ALA A 1 199 ? 64.714 20.399 45.268 1.00 16.19 196 ALA A CA 1
ATOM 1600 C C . ALA A 1 199 ? 64.733 21.628 46.161 1.00 15.77 196 ALA A C 1
ATOM 1601 O O . ALA A 1 199 ? 65.801 22.007 46.664 1.00 16.76 196 ALA A O 1
ATOM 1603 N N . ILE A 1 200 ? 63.589 22.252 46.347 1.00 15.12 197 ILE A N 1
ATOM 1604 C CA . ILE A 1 200 ? 63.511 23.466 47.164 1.00 15.20 197 ILE A CA 1
ATOM 1605 C C . ILE A 1 200 ? 63.929 23.139 48.603 1.00 16.54 197 ILE A C 1
ATOM 1606 O O . ILE A 1 200 ? 64.721 23.861 49.194 1.00 15.54 197 ILE A O 1
ATOM 1611 N N . GLY A 1 201 ? 63.415 22.026 49.167 1.00 16.24 198 GLY A N 1
ATOM 1612 C CA . GLY A 1 201 ? 63.792 21.672 50.544 1.00 15.89 198 GLY A CA 1
ATOM 1613 C C . GLY A 1 201 ? 65.267 21.358 50.685 1.00 15.85 198 GLY A C 1
ATOM 1614 O O . GLY A 1 201 ? 65.905 21.787 51.665 1.00 17.37 198 GLY A O 1
ATOM 1615 N N . ALA A 1 202 ? 65.845 20.672 49.697 1.00 16.61 199 ALA A N 1
ATOM 1616 C CA . ALA A 1 202 ? 67.248 20.342 49.748 1.00 17.06 199 ALA A CA 1
ATOM 1617 C C . ALA A 1 202 ? 68.103 21.621 49.682 1.00 15.83 199 ALA A C 1
ATOM 1618 O O . ALA A 1 202 ? 69.092 21.766 50.409 1.00 17.15 199 ALA A O 1
ATOM 1620 N N . GLN A 1 203 ? 67.718 22.534 48.800 1.00 15.34 200 GLN A N 1
ATOM 1621 C CA . GLN A 1 203 ? 68.445 23.803 48.679 1.00 15.90 200 GLN A CA 1
ATOM 1622 C C . GLN A 1 203 ? 68.321 24.661 49.909 1.00 16.63 200 GLN A C 1
ATOM 1623 O O . GLN A 1 203 ? 69.302 25.265 50.301 1.00 16.22 200 GLN A O 1
ATOM 1629 N N . LEU A 1 204 ? 67.149 24.708 50.525 1.00 15.18 201 LEU A N 1
ATOM 1630 C CA . LEU A 1 204 ? 67.001 25.489 51.759 1.00 15.02 201 LEU A CA 1
ATOM 1631 C C . LEU A 1 204 ? 67.933 24.959 52.834 1.00 15.87 201 LEU A C 1
ATOM 1632 O O . LEU A 1 204 ? 68.614 25.742 53.537 1.00 15.63 201 LEU A O 1
ATOM 1637 N N . THR A 1 205 ? 68.029 23.643 52.926 1.00 16.40 202 THR A N 1
ATOM 1638 C CA . THR A 1 205 ? 68.945 23.018 53.862 1.00 17.27 202 THR A CA 1
ATOM 1639 C C . THR A 1 205 ? 70.412 23.383 53.550 1.00 16.02 202 THR A C 1
ATOM 1640 O O . THR A 1 205 ? 71.192 23.774 54.429 1.00 17.37 202 THR A O 1
ATOM 1644 N N . ALA A 1 206 ? 70.779 23.268 52.268 1.00 15.77 203 ALA A N 1
ATOM 1645 C CA . ALA A 1 206 ? 72.131 23.517 51.822 1.00 15.75 203 ALA A CA 1
ATOM 1646 C C . ALA A 1 206 ? 72.555 24.976 52.085 1.00 15.84 203 ALA A C 1
ATOM 1647 O O . ALA A 1 206 ? 73.709 25.230 52.519 1.00 17.33 203 ALA A O 1
ATOM 1649 N N . ILE A 1 207 ? 71.649 25.911 51.826 1.00 14.84 204 ILE A N 1
ATOM 1650 C CA . ILE A 1 207 ? 71.979 27.313 51.985 1.00 15.16 204 ILE A CA 1
ATOM 1651 C C . ILE A 1 207 ? 72.157 27.646 53.462 1.00 15.89 204 ILE A C 1
ATOM 1652 O O . ILE A 1 207 ? 73.112 28.330 53.870 1.00 16.87 204 ILE A O 1
ATOM 1657 N N . THR A 1 208 ? 71.261 27.142 54.287 1.00 15.70 205 THR A N 1
ATOM 1658 C CA . THR A 1 208 ? 71.365 27.386 55.728 1.00 16.66 205 THR A CA 1
ATOM 1659 C C . THR A 1 208 ? 72.674 26.824 56.275 1.00 17.81 205 THR A C 1
ATOM 1660 O O . THR A 1 208 ? 73.378 27.498 57.055 1.00 18.25 205 THR A O 1
ATOM 1664 N N . ASN A 1 209 ? 72.993 25.606 55.880 1.00 17.40 206 ASN A N 1
ATOM 1665 C CA . ASN A 1 209 ? 74.221 24.989 56.355 1.00 18.82 206 ASN A CA 1
ATOM 1666 C C . ASN A 1 209 ? 75.516 25.566 55.828 1.00 17.79 206 ASN A C 1
ATOM 1667 O O . ASN A 1 209 ? 76.541 25.502 56.513 1.00 19.50 206 ASN A O 1
ATOM 1672 N N . TRP A 1 210 ? 75.485 26.191 54.655 1.00 16.90 207 TRP A N 1
ATOM 1673 C CA . TRP A 1 210 ? 76.645 26.956 54.193 1.00 17.05 207 TRP A CA 1
ATOM 1674 C C . TRP A 1 210 ? 76.999 27.995 55.253 1.00 17.19 207 TRP A C 1
ATOM 1675 O O . TRP A 1 210 ? 78.183 28.245 55.484 1.00 18.51 207 TRP A O 1
ATOM 1686 N N . GLY A 1 211 ? 75.983 28.597 55.876 1.00 17.91 208 GLY A N 1
ATOM 1687 C CA . GLY A 1 211 ? 76.221 29.564 56.941 1.00 18.89 208 GLY A CA 1
ATOM 1688 C C . GLY A 1 211 ? 76.494 28.953 58.301 1.00 19.57 208 GLY A C 1
ATOM 1689 O O . GLY A 1 211 ? 77.324 29.449 59.073 1.00 20.23 208 GLY A O 1
ATOM 1690 N N . LYS A 1 212 ? 75.790 27.876 58.631 1.00 18.46 209 LYS A N 1
ATOM 1691 C CA . LYS A 1 212 ? 75.929 27.319 59.981 1.00 20.20 209 LYS A CA 1
ATOM 1692 C C . LYS A 1 212 ? 77.202 26.558 60.214 1.00 20.94 209 LYS A C 1
ATOM 1693 O O . LYS A 1 212 ? 77.709 26.547 61.357 1.00 25.69 209 LYS A O 1
ATOM 1699 N N . LYS A 1 213 ? 77.694 25.877 59.202 1.00 21.38 210 LYS A N 1
ATOM 1700 C CA . LYS A 1 213 ? 78.852 25.023 59.364 1.00 21.30 210 LYS A CA 1
ATOM 1701 C C . LYS A 1 213 ? 80.133 25.846 59.377 1.00 22.09 210 LYS A C 1
ATOM 1702 O O . LYS A 1 213 ? 80.244 26.822 58.666 1.00 22.32 210 LYS A O 1
ATOM 1708 N N . THR A 1 214 ? 81.114 25.425 60.185 1.00 24.37 211 THR A N 1
ATOM 1709 C CA A THR A 1 214 ? 82.393 26.069 60.190 0.60 25.07 211 THR A CA 1
ATOM 1710 C CA B THR A 1 214 ? 82.382 26.121 60.184 0.40 24.82 211 THR A CA 1
ATOM 1711 C C . THR A 1 214 ? 83.004 25.996 58.789 1.00 24.29 211 THR A C 1
ATOM 1712 O O . THR A 1 214 ? 82.885 24.966 58.116 1.00 25.03 211 THR A O 1
ATOM 1719 N N . PRO A 1 215 ? 83.701 27.070 58.351 1.00 24.21 212 PRO A N 1
ATOM 1720 C CA . PRO A 1 215 ? 84.326 26.977 57.021 1.00 23.99 212 PRO A CA 1
ATOM 1721 C C . PRO A 1 215 ? 85.260 25.764 56.898 1.00 23.45 212 PRO A C 1
ATOM 1722 O O . PRO A 1 215 ? 85.968 25.372 57.876 1.00 26.56 212 PRO A O 1
ATOM 1726 N N . SER A 1 216 ? 85.275 25.184 55.711 1.00 23.76 213 SER A N 1
ATOM 1727 C CA . SER A 1 216 ? 86.048 23.990 55.410 1.00 25.39 213 SER A CA 1
ATOM 1728 C C . SER A 1 216 ? 87.252 24.272 54.525 1.00 26.36 213 SER A C 1
ATOM 1729 O O . SER A 1 216 ? 88.059 23.364 54.245 1.00 27.85 213 SER A O 1
ATOM 1732 N N . PHE A 1 217 ? 87.366 25.506 54.047 1.00 23.68 214 PHE A N 1
ATOM 1733 C CA . PHE A 1 217 ? 88.537 25.926 53.289 1.00 23.60 214 PHE A CA 1
ATOM 1734 C C . PHE A 1 217 ? 88.726 27.417 53.472 1.00 22.87 214 PHE A C 1
ATOM 1735 O O . PHE A 1 217 ? 87.826 28.131 53.914 1.00 23.64 214 PHE A O 1
ATOM 1743 N N . GLU A 1 218 ? 89.937 27.890 53.186 1.00 25.19 215 GLU A N 1
ATOM 1744 C CA . GLU A 1 218 ? 90.294 29.288 53.330 1.00 25.69 215 GLU A CA 1
ATOM 1745 C C . GLU A 1 218 ? 89.962 30.027 52.042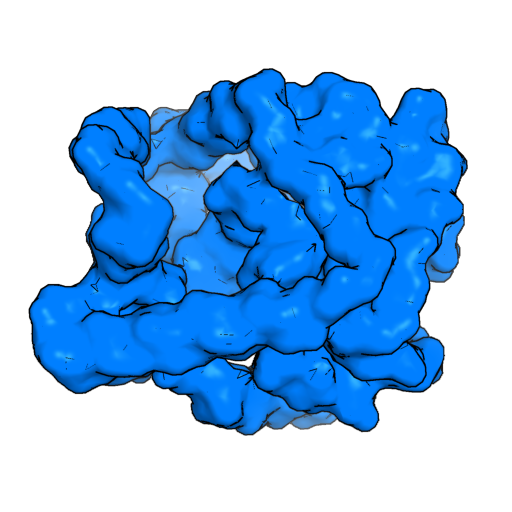 1.00 23.40 215 GLU A C 1
ATOM 1746 O O . GLU A 1 218 ? 90.423 29.635 50.990 1.00 24.54 215 GLU A O 1
ATOM 1752 N N . ILE A 1 219 ? 89.158 31.082 52.157 1.00 25.76 216 ILE A N 1
ATOM 1753 C CA A ILE A 1 219 ? 88.829 31.909 50.987 0.70 25.94 216 ILE A CA 1
ATOM 1754 C CA B ILE A 1 219 ? 88.822 31.946 51.011 0.30 25.94 216 ILE A CA 1
ATOM 1755 C C . ILE A 1 219 ? 90.095 32.468 50.347 1.00 23.13 216 ILE A C 1
ATOM 1756 O O . ILE A 1 219 ? 90.197 32.561 49.135 1.00 22.28 216 ILE A O 1
ATOM 1765 N N . THR A 1 220 ? 91.088 32.810 51.171 1.00 23.16 217 THR A N 1
ATOM 1766 C CA A THR A 1 220 ? 92.335 33.375 50.707 0.60 24.36 217 THR A CA 1
ATOM 1767 C CA B THR A 1 220 ? 92.281 33.426 50.625 0.40 23.34 217 THR A CA 1
ATOM 1768 C C . THR A 1 220 ? 93.070 32.452 49.749 1.00 22.14 217 THR A C 1
ATOM 1769 O O . THR A 1 220 ? 93.900 32.893 48.970 1.00 25.10 217 THR A O 1
ATOM 1776 N N . SER A 1 221 ? 92.754 31.139 49.808 1.00 22.07 218 SER A N 1
ATOM 1777 C CA . SER A 1 221 ? 93.397 30.175 48.934 1.00 24.42 218 SER A CA 1
ATOM 1778 C C . SER A 1 221 ? 92.858 30.111 47.508 1.00 22.07 218 SER A C 1
ATOM 1779 O O . SER A 1 221 ? 93.436 29.446 46.644 1.00 25.35 218 SER A O 1
ATOM 1782 N N . ILE A 1 222 ? 91.741 30.815 47.230 1.00 20.48 219 ILE A N 1
ATOM 1783 C CA A ILE A 1 222 ? 91.216 30.825 45.875 0.60 20.23 219 ILE A CA 1
ATOM 1784 C CA B ILE A 1 222 ? 91.204 30.830 45.880 0.40 20.79 219 ILE A CA 1
ATOM 1785 C C . ILE A 1 222 ? 91.994 31.898 45.109 1.00 21.78 219 ILE A C 1
ATOM 1786 O O . ILE A 1 222 ? 91.806 33.085 45.338 1.00 21.01 219 ILE A O 1
ATOM 1795 N N . GLN A 1 223 ? 92.896 31.455 44.233 1.00 20.59 220 GLN A N 1
ATOM 1796 C CA A GLN A 1 223 ? 93.829 32.367 43.584 0.60 21.87 220 GLN A CA 1
ATOM 1797 C CA B GLN A 1 223 ? 93.863 32.333 43.570 0.40 21.02 220 GLN A CA 1
ATOM 1798 C C . GLN A 1 223 ? 93.380 32.912 42.252 1.00 20.48 220 GLN A C 1
ATOM 1799 O O . GLN A 1 223 ? 94.004 33.820 41.711 1.00 21.92 220 GLN A O 1
ATOM 1810 N N . HIS A 1 224 ? 92.268 32.389 41.732 1.00 19.05 221 HIS A N 1
ATOM 1811 C CA . HIS A 1 224 ? 91.755 32.785 40.450 1.00 19.06 221 HIS A CA 1
ATOM 1812 C C . HIS A 1 224 ? 91.337 34.253 40.417 1.00 17.33 221 HIS A C 1
ATOM 1813 O O . HIS A 1 224 ? 90.985 34.809 41.452 1.00 18.70 221 HIS A O 1
ATOM 1820 N N . PRO A 1 225 ? 91.348 34.874 39.238 1.00 18.03 222 PRO A N 1
ATOM 1821 C CA . PRO A 1 225 ? 90.641 36.167 39.125 1.00 17.01 222 PRO A CA 1
ATOM 1822 C C . PRO A 1 225 ? 89.139 35.982 39.435 1.00 15.91 222 PRO A C 1
ATOM 1823 O O . PRO A 1 225 ? 88.504 35.051 38.922 1.00 16.68 222 PRO A O 1
ATOM 1827 N N . VAL A 1 226 ? 88.609 36.871 40.269 1.00 15.85 223 VAL A N 1
ATOM 1828 C CA . VAL A 1 226 ? 87.206 36.815 40.666 1.00 15.28 223 VAL A CA 1
ATOM 1829 C C . VAL A 1 226 ? 86.585 38.176 40.452 1.00 14.81 223 VAL A C 1
ATOM 1830 O O . VAL A 1 226 ? 87.207 39.214 40.751 1.00 16.43 223 VAL A O 1
ATOM 1834 N N . PHE A 1 227 ? 85.324 38.182 40.015 1.00 14.68 224 PHE A N 1
ATOM 1835 C CA A PHE A 1 227 ? 84.550 39.412 39.928 0.60 14.32 224 PHE A CA 1
ATOM 1836 C CA B PHE A 1 227 ? 84.556 39.437 39.928 0.40 14.37 224 PHE A CA 1
ATOM 1837 C C . PHE A 1 227 ? 83.327 39.220 40.816 1.00 13.93 224 PHE A C 1
ATOM 1838 O O . PHE A 1 227 ? 82.523 38.289 40.575 1.00 14.65 224 PHE A O 1
ATOM 1853 N N . VAL A 1 228 ? 83.202 40.049 41.854 1.00 13.68 225 VAL A N 1
ATOM 1854 C CA . VAL A 1 228 ? 82.138 39.909 42.862 1.00 13.94 225 VAL A CA 1
ATOM 1855 C C . VAL A 1 228 ? 81.178 41.084 42.629 1.00 13.53 225 VAL A C 1
ATOM 1856 O O . VAL A 1 228 ? 81.604 42.236 42.654 1.00 14.24 225 VAL A O 1
ATOM 1860 N N . VAL A 1 229 ? 79.894 40.767 42.461 1.00 13.14 226 VAL A N 1
ATOM 1861 C CA . VAL A 1 229 ? 78.847 41.780 42.238 1.00 13.44 226 VAL A CA 1
ATOM 1862 C C . VAL A 1 229 ? 77.777 41.647 43.329 1.00 12.55 226 VAL A C 1
ATOM 1863 O O . VAL A 1 229 ? 77.345 40.540 43.708 1.00 13.36 226 VAL A O 1
ATOM 1867 N N . GLN A 1 230 ? 77.337 42.793 43.835 1.00 12.86 227 GLN A N 1
ATOM 1868 C CA . GLN A 1 230 ? 76.297 42.825 44.864 1.00 12.52 227 GLN A CA 1
ATOM 1869 C C . GLN A 1 230 ? 75.574 44.167 44.818 1.00 13.25 227 GLN A C 1
ATOM 1870 O O . GLN A 1 230 ? 76.114 45.144 44.288 1.00 13.70 227 GLN A O 1
ATOM 1876 N N . GLY A 1 231 ? 74.351 44.194 45.346 1.00 13.58 228 GLY A N 1
ATOM 1877 C CA . GLY A 1 231 ? 73.633 45.437 45.486 1.00 13.90 228 GLY A CA 1
ATOM 1878 C C . GLY A 1 231 ? 73.913 46.122 46.825 1.00 14.08 228 GLY A C 1
ATOM 1879 O O . GLY A 1 231 ? 74.538 45.543 47.698 1.00 14.65 228 GLY A O 1
ATOM 1880 N N . SER A 1 232 ? 73.375 47.327 46.994 1.00 13.31 229 SER A N 1
ATOM 1881 C CA . SER A 1 232 ? 73.586 48.090 48.204 1.00 13.78 229 SER A CA 1
ATOM 1882 C C . SER A 1 232 ? 73.023 47.432 49.453 1.00 14.46 229 SER A C 1
ATOM 1883 O O . SER A 1 232 ? 73.555 47.653 50.553 1.00 16.02 229 SER A O 1
ATOM 1886 N N . ASN A 1 233 ? 71.962 46.632 49.348 1.00 13.34 230 ASN A N 1
ATOM 1887 C CA . ASN A 1 233 ? 71.359 45.991 50.518 1.00 14.08 230 ASN A CA 1
ATOM 1888 C C . ASN A 1 233 ? 70.725 44.645 50.202 1.00 14.28 230 ASN A C 1
ATOM 1889 O O . ASN A 1 233 ? 69.520 44.523 50.019 1.00 15.61 230 ASN A O 1
ATOM 1894 N N . ASP A 1 234 ? 71.566 43.612 50.165 1.00 13.86 231 ASP A N 1
ATOM 1895 C CA . ASP A 1 234 ? 71.123 42.235 49.990 1.00 13.95 231 ASP A CA 1
ATOM 1896 C C . ASP A 1 234 ? 70.788 41.706 51.406 1.00 14.52 231 ASP A C 1
ATOM 1897 O O . ASP A 1 234 ? 71.667 41.440 52.214 1.00 15.35 231 ASP A O 1
ATOM 1902 N N . GLU A 1 235 ? 69.486 41.637 51.702 1.00 14.35 232 GLU A N 1
ATOM 1903 C CA A GLU A 1 235 ? 68.989 41.150 52.999 0.60 15.74 232 GLU A CA 1
ATOM 1904 C CA B GLU A 1 235 ? 69.088 41.190 53.038 0.40 14.26 232 GLU A CA 1
ATOM 1905 C C . GLU A 1 235 ? 69.339 39.689 53.297 1.00 15.37 232 GLU A C 1
ATOM 1906 O O . GLU A 1 235 ? 69.511 39.286 54.460 1.00 18.65 232 GLU A O 1
ATOM 1933 N N . ASP A 1 238 ? 73.703 39.744 53.178 1.00 13.84 235 ASP A N 1
ATOM 1934 C CA . ASP A 1 238 ? 74.361 40.948 53.777 1.00 15.11 235 ASP A CA 1
ATOM 1935 C C . ASP A 1 238 ? 75.381 41.489 52.745 1.00 13.52 235 ASP A C 1
ATOM 1936 O O . ASP A 1 238 ? 76.389 40.836 52.462 1.00 14.66 235 ASP A O 1
ATOM 1941 N N . THR A 1 239 ? 75.134 42.674 52.234 1.00 13.52 236 THR A N 1
ATOM 1942 C CA . THR A 1 239 ? 76.050 43.293 51.311 1.00 14.31 236 THR A CA 1
ATOM 1943 C C . THR A 1 239 ? 77.479 43.299 51.839 1.00 14.54 236 THR A C 1
ATOM 1944 O O . THR A 1 239 ? 78.417 43.127 51.058 1.00 14.67 236 THR A O 1
ATOM 1948 N N . TYR A 1 240 ? 77.668 43.508 53.147 1.00 13.99 237 TYR A N 1
ATOM 1949 C CA . TYR A 1 240 ? 79.030 43.568 53.665 1.00 15.33 237 TYR A CA 1
ATOM 1950 C C . TYR A 1 240 ? 79.801 42.297 53.457 1.00 14.67 237 TYR A C 1
ATOM 1951 O O . TYR A 1 240 ? 81.031 42.305 53.322 1.00 15.75 237 TYR A O 1
ATOM 1960 N N . ASN A 1 241 ? 79.096 41.179 53.363 1.00 14.30 238 ASN A N 1
ATOM 1961 C CA . ASN A 1 241 ? 79.776 39.912 53.073 1.00 14.64 238 ASN A CA 1
ATOM 1962 C C . ASN A 1 241 ? 80.418 39.835 51.682 1.00 14.83 238 ASN A C 1
ATOM 1963 O O . ASN A 1 241 ? 81.320 39.009 51.460 1.00 15.95 238 ASN A O 1
ATOM 1968 N N . SER A 1 242 ? 79.984 40.696 50.759 1.00 13.96 239 SER A N 1
ATOM 1969 C CA . SER A 1 242 ? 80.654 40.801 49.478 1.00 13.92 239 SER A CA 1
ATOM 1970 C C . SER A 1 242 ? 81.933 41.626 49.603 1.00 14.26 239 SER A C 1
ATOM 1971 O O . SER A 1 242 ? 82.942 41.334 48.912 1.00 15.17 239 SER A O 1
ATOM 1974 N N . TYR A 1 243 ? 81.902 42.648 50.442 1.00 14.07 240 TYR A N 1
ATOM 1975 C CA A TYR A 1 243 ? 83.142 43.328 50.819 0.60 14.22 240 TYR A CA 1
ATOM 1976 C CA B TYR A 1 243 ? 83.123 43.360 50.839 0.40 14.95 240 TYR A CA 1
ATOM 1977 C C . TYR A 1 243 ? 84.103 42.357 51.504 1.00 15.89 240 TYR A C 1
ATOM 1978 O O . TYR A 1 243 ? 85.307 42.354 51.222 1.00 16.83 240 TYR A O 1
ATOM 1995 N N . GLU A 1 244 ? 83.589 41.469 52.360 1.00 16.01 241 GLU A N 1
ATOM 1996 C CA A GLU A 1 244 ? 84.435 40.437 52.961 0.60 16.50 241 GLU A CA 1
ATOM 1997 C CA B GLU A 1 244 ? 84.437 40.460 52.975 0.40 16.90 241 GLU A CA 1
ATOM 1998 C C . GLU A 1 244 ? 85.066 39.522 51.934 1.00 16.97 241 GLU A C 1
ATOM 1999 O O . GLU A 1 244 ? 86.264 39.206 52.023 1.00 18.16 241 GLU A O 1
ATOM 2010 N N . LEU A 1 245 ? 84.298 39.087 50.937 1.00 15.82 242 LEU A N 1
ATOM 2011 C CA . LEU A 1 245 ? 84.871 38.305 49.842 1.00 15.44 242 LEU A CA 1
ATOM 2012 C C . LEU A 1 245 ? 86.016 39.063 49.193 1.00 15.98 242 LEU A C 1
ATOM 2013 O O . LEU A 1 245 ? 87.099 38.502 48.927 1.00 16.19 242 LEU A O 1
ATOM 2018 N N . PHE A 1 246 ? 85.792 40.322 48.884 1.00 14.91 243 PHE A N 1
ATOM 2019 C CA . PHE A 1 246 ? 86.801 41.160 48.234 1.00 15.40 243 PHE A CA 1
ATOM 2020 C C . PHE A 1 246 ? 88.062 41.290 49.117 1.00 15.68 243 PHE A C 1
ATOM 2021 O O . PHE A 1 246 ? 89.201 41.200 48.610 1.00 16.35 243 PHE A O 1
ATOM 2029 N N . LYS A 1 247 ? 87.873 41.477 50.431 1.00 15.85 244 LYS A N 1
ATOM 2030 C CA . LYS A 1 247 ? 89.013 41.598 51.344 1.00 17.54 244 LYS A CA 1
ATOM 2031 C C . LYS A 1 247 ? 89.831 40.320 51.430 1.00 18.18 244 LYS A C 1
ATOM 2032 O O . LYS A 1 247 ? 91.062 40.378 51.479 1.00 19.96 244 LYS A O 1
ATOM 2038 N N . GLN A 1 248 ? 89.165 39.175 51.456 1.00 17.24 245 GLN A N 1
ATOM 2039 C CA A GLN A 1 248 ? 89.835 37.923 51.706 0.60 18.54 245 GLN A CA 1
ATOM 2040 C CA B GLN A 1 248 ? 89.807 37.891 51.698 0.40 18.78 245 GLN A CA 1
ATOM 2041 C C . GLN A 1 248 ? 90.436 37.299 50.456 1.00 18.18 245 GLN A C 1
ATOM 2042 O O . GLN A 1 248 ? 91.486 36.680 50.517 1.00 20.64 245 GLN A O 1
ATOM 2053 N N . LEU A 1 249 ? 89.783 37.463 49.306 1.00 17.56 246 LEU A N 1
ATOM 2054 C CA . LEU A 1 249 ? 90.301 36.954 48.060 1.00 17.41 246 LEU A CA 1
ATOM 2055 C C . LEU A 1 249 ? 91.526 37.747 47.619 1.00 18.22 246 LEU A C 1
ATOM 2056 O O . LEU A 1 249 ? 91.588 38.948 47.831 1.00 19.08 246 LEU A O 1
ATOM 2061 N N . PRO A 1 250 ? 92.511 37.066 47.032 1.00 19.20 247 PRO A N 1
ATOM 2062 C CA . PRO A 1 250 ? 93.709 37.806 46.606 1.00 19.54 247 PRO A CA 1
ATOM 2063 C C . PRO A 1 250 ? 93.566 38.576 45.306 1.00 18.55 247 PRO A C 1
ATOM 2064 O O . PRO A 1 250 ? 94.304 39.542 45.097 1.00 20.46 247 PRO A O 1
ATOM 2068 N N . ASP A 1 251 ? 92.659 38.154 44.429 1.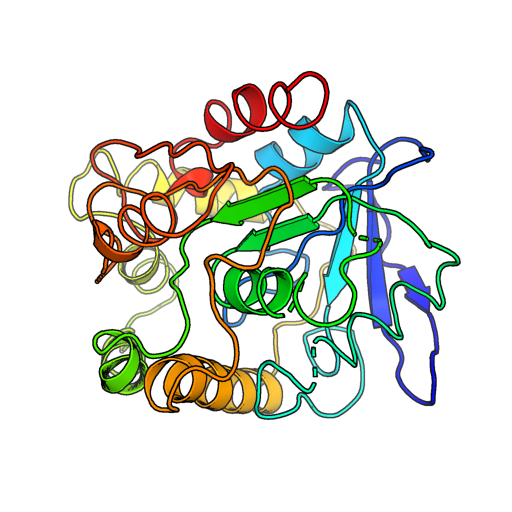00 17.68 248 ASP A N 1
ATOM 2069 C CA . ASP A 1 251 ? 92.521 38.769 43.106 1.00 16.79 248 ASP A CA 1
ATOM 2070 C C . ASP A 1 251 ? 91.057 38.962 42.710 1.00 16.62 248 ASP A C 1
ATOM 2071 O O . ASP A 1 251 ? 90.626 38.495 41.671 1.00 18.72 248 ASP A O 1
ATOM 2076 N N . ALA A 1 252 ? 90.319 39.638 43.578 1.00 15.39 249 ALA A N 1
ATOM 2077 C CA . ALA A 1 252 ? 88.910 39.943 43.280 1.00 14.75 249 ALA A CA 1
ATOM 2078 C C . ALA A 1 252 ? 88.701 41.421 42.999 1.00 13.68 249 ALA A C 1
ATOM 2079 O O . ALA A 1 252 ? 89.197 42.299 43.728 1.00 15.60 249 ALA A O 1
ATOM 2081 N N . ILE A 1 253 ? 87.902 41.669 41.959 1.00 14.16 250 ILE A N 1
ATOM 2082 C CA . ILE A 1 253 ? 87.325 42.994 41.723 1.00 13.40 250 ILE A CA 1
ATOM 2083 C C . ILE A 1 253 ? 85.919 42.990 42.345 1.00 14.21 250 ILE A C 1
ATOM 2084 O O . ILE A 1 253 ? 85.176 42.024 42.194 1.00 15.00 250 ILE A O 1
ATOM 2089 N N . LEU A 1 254 ? 85.570 44.054 43.062 1.00 13.16 251 LEU A N 1
ATOM 2090 C CA . LEU A 1 254 ? 84.216 44.194 43.596 1.00 13.32 251 LEU A CA 1
ATOM 2091 C C . LEU A 1 254 ? 83.475 45.267 42.828 1.00 13.56 251 LEU A C 1
ATOM 2092 O O . LEU A 1 254 ? 84.046 46.348 42.565 1.00 14.48 251 LEU A O 1
ATOM 2097 N N . SER A 1 255 ? 82.199 45.037 42.546 1.00 13.27 252 SER A N 1
ATOM 2098 C CA A SER A 1 255 ? 81.254 46.066 42.085 0.60 14.42 252 SER A CA 1
ATOM 2099 C CA B SER A 1 255 ? 81.302 46.150 42.217 0.40 14.01 252 SER A CA 1
ATOM 2100 C C . SER A 1 255 ? 80.023 46.047 42.982 1.00 13.25 252 SER A C 1
ATOM 2101 O O . SER A 1 255 ? 79.417 44.987 43.156 1.00 14.03 252 SER A O 1
ATOM 2106 N N . LEU A 1 256 ? 79.667 47.204 43.539 1.00 13.33 253 LEU A N 1
ATOM 2107 C CA . LEU A 1 256 ? 78.408 47.344 44.251 1.00 13.19 253 LEU A CA 1
ATOM 2108 C C . LEU A 1 256 ? 77.495 48.310 43.494 1.00 13.16 253 LEU A C 1
ATOM 2109 O O . LEU A 1 256 ? 77.919 49.387 43.042 1.00 13.96 253 LEU A O 1
ATOM 2114 N N . TYR A 1 257 ? 76.237 47.885 43.363 1.00 13.11 254 TYR A N 1
ATOM 2115 C CA . TYR A 1 257 ? 75.243 48.617 42.565 1.00 13.82 254 TYR A CA 1
ATOM 2116 C C . TYR A 1 257 ? 74.230 49.367 43.451 1.00 14.08 254 TYR A C 1
ATOM 2117 O O . TYR A 1 257 ? 73.820 48.840 44.481 1.00 14.65 254 TYR A O 1
ATOM 2126 N N . PRO A 1 258 ? 73.847 50.573 43.039 1.00 14.25 255 PRO A N 1
ATOM 2127 C CA . PRO A 1 258 ? 73.071 51.442 43.956 1.00 14.46 255 PRO A CA 1
ATOM 2128 C C . PRO A 1 258 ? 71.616 51.069 44.082 1.00 14.77 255 PRO A C 1
ATOM 2129 O O . PRO A 1 258 ? 70.965 50.620 43.112 1.00 14.94 255 PRO A O 1
ATOM 2133 N N . ASP A 1 259 ? 71.085 51.311 45.279 1.00 14.13 256 ASP A N 1
ATOM 2134 C CA . ASP A 1 259 ? 69.641 51.153 45.561 1.00 14.36 256 ASP A CA 1
ATOM 2135 C C . ASP A 1 259 ? 69.123 49.826 45.034 1.00 14.20 256 ASP A C 1
ATOM 2136 O O . ASP A 1 259 ? 68.074 49.767 44.373 1.00 15.11 256 ASP A O 1
ATOM 2141 N N . ALA A 1 260 ? 69.844 48.762 45.390 1.00 14.51 257 ALA A N 1
ATOM 2142 C CA . ALA A 1 260 ? 69.594 47.438 44.869 1.00 13.18 257 ALA A CA 1
ATOM 2143 C C . ALA A 1 260 ? 69.767 46.408 45.964 1.00 13.76 257 ALA A C 1
ATOM 2144 O O . ALA A 1 260 ? 70.246 46.722 47.061 1.00 15.88 257 ALA A O 1
ATOM 2146 N N . ALA A 1 261 ? 69.367 45.169 45.675 1.00 14.47 258 ALA A N 1
ATOM 2147 C CA . ALA A 1 261 ? 69.324 44.159 46.720 1.00 14.41 258 ALA A CA 1
ATOM 2148 C C . ALA A 1 261 ? 69.867 42.856 46.173 1.00 13.02 258 ALA A C 1
ATOM 2149 O O . ALA A 1 261 ? 70.805 42.857 45.362 1.00 14.26 258 ALA A O 1
ATOM 2151 N N . HIS A 1 262 ? 69.344 41.734 46.646 1.00 13.74 259 HIS A N 1
ATOM 2152 C CA . HIS A 1 262 ? 69.879 40.434 46.285 1.00 13.61 259 HIS A CA 1
ATOM 2153 C C . HIS A 1 262 ? 69.877 40.168 44.777 1.00 13.51 259 HIS A C 1
ATOM 2154 O O . HIS A 1 262 ? 70.740 39.444 44.288 1.00 14.97 259 HIS A O 1
ATOM 2161 N N . GLY A 1 263 ? 68.925 40.756 44.046 1.00 13.53 260 GLY A N 1
ATOM 2162 C CA . GLY A 1 263 ? 68.882 40.646 42.620 1.00 13.53 260 GLY A CA 1
ATOM 2163 C C . GLY A 1 263 ? 69.574 41.748 41.864 1.00 13.89 260 GLY A C 1
ATOM 2164 O O . GLY A 1 263 ? 69.132 42.155 40.785 1.00 14.62 260 GLY A O 1
ATOM 2165 N N . SER A 1 264 ? 70.698 42.233 42.387 1.00 14.61 261 SER A N 1
ATOM 2166 C CA . SER A 1 264 ? 71.437 43.328 41.799 1.00 13.68 261 SER A CA 1
ATOM 2167 C C . SER A 1 264 ? 71.578 43.282 40.265 1.00 13.73 261 SER A C 1
ATOM 2168 O O . SER A 1 264 ? 71.331 44.270 39.562 1.00 14.58 261 SER A O 1
ATOM 2171 N N . PHE A 1 265 ? 72.031 42.148 39.742 1.00 13.77 262 PHE A N 1
ATOM 2172 C CA . PHE A 1 265 ? 72.278 42.057 38.304 1.00 13.96 262 PHE A CA 1
ATOM 2173 C C . PHE A 1 265 ? 70.989 42.041 37.468 1.00 13.49 262 PHE A C 1
ATOM 2174 O O . PHE A 1 265 ? 71.023 42.418 36.309 1.00 15.83 262 PHE A O 1
ATOM 2182 N N . TYR A 1 266 ? 69.853 41.665 38.066 1.00 14.73 263 TYR A N 1
ATOM 2183 C CA . TYR A 1 266 ? 68.555 41.835 37.412 1.00 13.98 263 TYR A CA 1
ATOM 2184 C C . TYR A 1 266 ? 68.182 43.290 37.352 1.00 14.87 263 TYR A C 1
ATOM 2185 O O . TYR A 1 266 ? 67.500 43.740 36.411 1.00 15.15 263 TYR A O 1
ATOM 2194 N N . GLN A 1 267 ? 68.594 44.060 38.365 1.00 14.41 264 GLN A N 1
ATOM 2195 C CA . GLN A 1 267 ? 68.271 45.484 38.391 1.00 14.73 264 GLN A CA 1
ATOM 2196 C C . GLN A 1 267 ? 69.029 46.261 37.345 1.00 14.56 264 GLN A C 1
ATOM 2197 O O . GLN A 1 267 ? 68.478 47.213 36.752 1.00 16.77 264 GLN A O 1
ATOM 2203 N N . TYR A 1 268 ? 70.301 45.891 37.098 1.00 15.31 265 TYR A N 1
ATOM 2204 C CA . TYR A 1 268 ? 71.161 46.586 36.164 1.00 15.46 265 TYR A CA 1
ATOM 2205 C C . TYR A 1 268 ? 71.851 45.570 35.229 1.00 15.25 265 TYR A C 1
ATOM 2206 O O . TYR A 1 268 ? 73.062 45.388 35.258 1.00 15.96 265 TYR A O 1
ATOM 2215 N N . PRO A 1 269 ? 71.067 44.897 34.393 1.00 14.91 266 PRO A N 1
ATOM 2216 C CA . PRO A 1 269 ? 71.621 43.823 33.598 1.00 15.60 266 PRO A CA 1
ATOM 2217 C C . PRO A 1 269 ? 72.629 44.288 32.554 1.00 15.31 266 PRO A C 1
ATOM 2218 O O . PRO A 1 269 ? 73.595 43.563 32.264 1.00 17.09 266 PRO A O 1
ATOM 2222 N N . GLU A 1 270 ? 72.412 45.445 31.940 1.00 15.33 267 GLU A N 1
ATOM 2223 C CA A GLU A 1 270 ? 73.362 45.920 30.951 0.60 16.37 267 GLU A CA 1
ATOM 2224 C CA B GLU A 1 270 ? 73.356 45.944 30.936 0.40 16.40 267 GLU A CA 1
ATOM 2225 C C . GLU A 1 270 ? 74.700 46.388 31.563 1.00 16.46 267 GLU A C 1
ATOM 2226 O O . GLU A 1 270 ? 75.787 46.169 31.003 1.00 17.18 267 GLU A O 1
ATOM 2237 N N . LEU A 1 271 ? 74.613 46.967 32.768 1.00 16.27 268 LEU A N 1
ATOM 2238 C CA . LEU A 1 271 ? 75.816 47.310 33.516 1.00 15.61 268 LEU A CA 1
ATOM 2239 C C . LEU A 1 271 ? 76.598 46.004 33.828 1.00 14.95 268 LEU A C 1
ATOM 2240 O O . LEU A 1 271 ? 77.814 45.918 33.652 1.00 15.84 268 LEU A O 1
ATOM 2245 N N . PHE A 1 272 ? 75.857 45.016 34.323 1.00 14.38 269 PHE A N 1
ATOM 2246 C CA . PHE A 1 272 ? 76.490 43.726 34.647 1.00 14.81 269 PHE A CA 1
ATOM 2247 C C . PHE A 1 272 ? 77.183 43.111 33.435 1.00 15.36 269 PHE A C 1
ATOM 2248 O O . PHE A 1 272 ? 78.309 42.642 33.534 1.00 15.40 269 PHE A O 1
ATOM 2256 N N . VAL A 1 273 ? 76.471 43.070 32.303 1.00 15.52 270 VAL A N 1
ATOM 2257 C CA . VAL A 1 273 ? 77.082 42.505 31.085 1.00 16.36 270 VAL A CA 1
ATOM 2258 C C . VAL A 1 273 ? 78.330 43.274 30.694 1.00 16.57 270 VAL A C 1
ATOM 2259 O O . VAL A 1 273 ? 79.366 42.687 30.375 1.00 17.51 270 VAL A O 1
ATOM 2263 N N . SER A 1 274 ? 78.254 44.613 30.723 1.00 16.37 271 SER A N 1
ATOM 2264 C CA . SER A 1 274 ? 79.413 45.420 30.346 1.00 16.62 271 SER A CA 1
ATOM 2265 C C . SER A 1 274 ? 80.638 45.128 31.207 1.00 17.43 271 SER A C 1
ATOM 2266 O O . SER A 1 274 ? 81.766 44.917 30.723 1.00 19.24 271 SER A O 1
ATOM 2269 N N . GLN A 1 275 ? 80.383 45.051 32.501 1.00 15.10 272 GLN A N 1
ATOM 2270 C CA . GLN A 1 275 ? 81.486 44.779 33.433 1.00 15.22 272 GLN A CA 1
ATOM 2271 C C . GLN 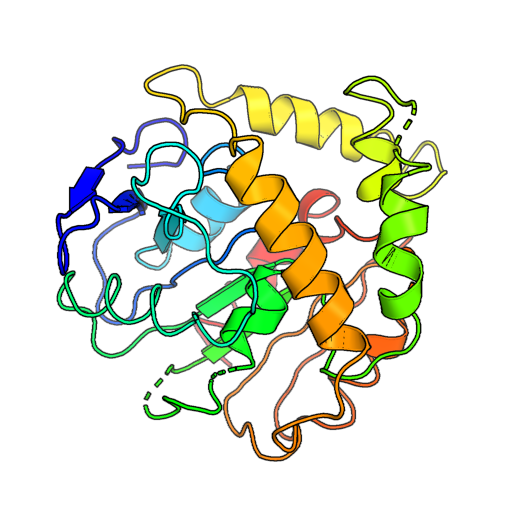A 1 275 ? 82.046 43.378 33.293 1.00 15.26 272 GLN A C 1
ATOM 2272 O O . GLN A 1 275 ? 83.293 43.191 33.309 1.00 16.51 272 GLN A O 1
ATOM 2278 N N . THR A 1 276 ? 81.141 42.398 33.184 1.00 15.27 273 THR A N 1
ATOM 2279 C CA A THR A 1 276 ? 81.494 40.978 33.115 0.60 16.61 273 THR A CA 1
ATOM 2280 C CA B THR A 1 276 ? 81.618 41.025 33.165 0.40 16.34 273 THR A CA 1
ATOM 2281 C C . THR A 1 276 ? 82.199 40.618 31.804 1.00 16.32 273 THR A C 1
ATOM 2282 O O . THR A 1 276 ? 83.159 39.827 31.792 1.00 17.18 273 THR A O 1
ATOM 2289 N N . GLU A 1 277 ? 81.732 41.212 30.703 1.00 16.63 274 GLU A N 1
ATOM 2290 C CA . GLU A 1 277 ? 82.362 40.962 29.426 1.00 18.38 274 GLU A CA 1
ATOM 2291 C C . GLU A 1 277 ? 83.813 41.435 29.436 1.00 18.10 274 GLU A C 1
ATOM 2292 O O . GLU A 1 277 ? 84.713 40.712 28.956 1.00 19.47 274 GLU A O 1
ATOM 2298 N N . TYR A 1 278 ? 84.097 42.625 29.973 1.00 16.99 275 TYR A N 1
ATOM 2299 C CA . TYR A 1 278 ? 85.447 43.050 30.103 1.00 18.31 275 TYR A CA 1
ATOM 2300 C C . TYR A 1 278 ? 86.281 42.108 30.972 1.00 17.62 275 TYR A C 1
ATOM 2301 O O . TYR A 1 278 ? 87.427 41.723 30.649 1.00 18.39 275 TYR A O 1
ATOM 2310 N N . PHE A 1 279 ? 85.726 41.773 32.137 1.00 16.57 276 PHE A N 1
ATOM 2311 C CA . PHE A 1 279 ? 86.410 40.895 33.042 1.00 16.54 276 PHE A CA 1
ATOM 2312 C C . PHE A 1 279 ? 86.826 39.589 32.344 1.00 17.61 276 PHE A C 1
ATOM 2313 O O . PHE A 1 279 ? 87.969 39.191 32.428 1.00 18.58 276 PHE A O 1
ATOM 2321 N N . LEU A 1 280 ? 85.887 38.951 31.676 1.00 16.89 277 LEU A N 1
ATOM 2322 C CA . LEU A 1 280 ? 86.192 37.662 31.031 1.00 17.86 277 LEU A CA 1
ATOM 2323 C C . LEU A 1 280 ? 87.130 37.800 29.841 1.00 18.93 277 LEU A C 1
ATOM 2324 O O . LEU A 1 280 ? 88.031 36.956 29.694 1.00 20.83 277 LEU A O 1
ATOM 2329 N N . ASP A 1 281 ? 86.953 38.852 29.049 1.00 18.41 278 ASP A N 1
ATOM 2330 C CA A ASP A 1 281 ? 87.748 38.944 27.828 0.60 18.91 278 ASP A CA 1
ATOM 2331 C CA B ASP A 1 281 ? 87.701 39.093 27.780 0.40 18.00 278 ASP A CA 1
ATOM 2332 C C . ASP A 1 281 ? 89.118 39.522 28.057 1.00 20.43 278 ASP A C 1
ATOM 2333 O O . ASP A 1 281 ? 90.051 39.168 27.319 1.00 24.45 278 ASP A O 1
ATOM 2342 N N . SER A 1 282 ? 89.277 40.360 29.097 1.00 19.20 279 SER A N 1
ATOM 2343 C CA . SER A 1 282 ? 90.468 41.166 29.193 1.00 20.57 279 SER A CA 1
ATOM 2344 C C . SER A 1 282 ? 91.213 41.225 30.509 1.00 22.04 279 SER A C 1
ATOM 2345 O O . SER A 1 282 ? 92.409 41.522 30.504 1.00 24.07 279 SER A O 1
ATOM 2348 N N . TYR A 1 283 ? 90.550 41.021 31.648 1.00 20.00 280 TYR A N 1
ATOM 2349 C CA . TYR A 1 283 ? 91.241 41.222 32.905 1.00 19.93 280 TYR A CA 1
ATOM 2350 C C . TYR A 1 283 ? 92.311 40.154 33.159 1.00 23.46 280 TYR A C 1
ATOM 2351 O O . TYR A 1 283 ? 92.001 38.943 33.010 1.00 25.66 280 TYR A O 1
#

Secondary structure (DSSP, 8-state):
--TTTPPPEEEEETTEEEEEEEESS--SSPEEEE--TT--GGGS-HHHHHHHHTSS-EEEEPPTTSTTS-S---SSS---HHHHHHHHHTT--S-EEEEETHHHHHHH---S------EEEES---TT-GGGGGHHHHHHH----HHHHHHHHH--SSHHHHHHHHHHHHHHT---SSPPPP--HHHHHHHHHHHHHHHHSPPSS-GGG--S-EEEEEETT---THHHHHHHHHSSSEEEEEETT--TTHHHHSHHHHHHHHHHHHHH-

Radius of gyration: 16.95 Å; Cα contacts (8 Å, |Δi|>4): 622; chains: 1; bounding box: 42×45×41 Å

Nearest PDB structures (foldseek):
  4pw0-assembly1_A-2  TM=1.004E+00  e=1.811E-57  Chitinophaga pinensis DSM 2588
  8v16-assembly1_C  TM=8.514E-01  e=1.049E-16  uncultured Pseudomonadota bacterium
  5egn-assembly3_C  TM=7.522E-01  e=6.538E-16  uncultured bacterium
  4uhe-assembly1_A  TM=7.307E-01  e=2.868E-14  Thermogutta terrifontis
  3v48-assembly1_B  TM=7.861E-01  e=1.443E-11  Escherichia coli SE11

Sequence (269 aa):
NNDHATAPTQYIEEVNNGTRRYAYRSLGAPSDIPLIICFQHFTGTLDDNWDPLITNGLSKGRQLIIFDNKGVGLSSGTTPDNVAATADALEEFITTALGIRRYFDVLGFSLGGFIVQYAHIQPDIRKIIIVGAAPQGVKKVLHTFPDLIARRAQLEPKERRFLFIFFEQQSEEHSRSSKGLATLGRLYERTTDRRDQQDAASSAQAIGAQLTAITNWGKKTTPSFEIITTSIIQQHPVFFVVQGSNDEEDTYNSYYEELFKQQLPDAILSSLYPDAAHGSFYQYPEELFVSQTTEYFLDDSY

CATH classification: 3.40.50.1820

B-factor: mean 23.84, std 9.96, range [7.56, 85.62]